Protein 1NU0 (pdb70)

Solvent-accessible surface area: 14185 Å² total

Sequence (244 aa):
SGTLAFDFGTKSIGVAVGQRITGTARPLPAIKAQDGTPDWNIIERLLKEWQPDEIIVGLPLNDGTEQPLTARARKFANRIHGRFGVEVKLHDERLSTVEAGGYRALNKGKVDSASAVIILESYEQGYSGTLAFDFGTKSIGVAVGQRITGTARPLPAIKAQDGTPDWNIIERLLKEWQPDEIIVGLPLNDGTEQPLTARARKFANRIHGRFGVEVKLHDERLSTVEAVDSASAVIILESYEQGY

Foldseek 3Di:
DQKEEWEFDQFWIWDKIDGVVVLAIATDFIFGHHRRHGPVVVVVVVCVVRVHQAYE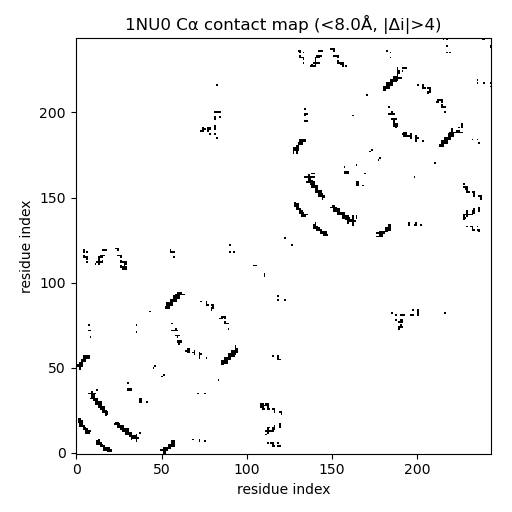YEQEDEVRHHDPCNVSSVVVQVVCCVVPVGHYHYAYDYDDDDDDPVDDDDPPRRVSNVSGRVRVSVCVVVD/DQKEEWEFDQQWIWDWIARNVVLAIGTDFIFGHHGRHGPVVVVVVVCVVPVHPAYEYEAEFAVRAHDPCNVVSVVVQVCCCVPVVDHYHYQYPNHHDPPNRYNVVGRVSSSVVCVVD

Radius of gyration: 20.39 Å; Cα contacts (8 Å, |Δi|>4): 518; chains: 2; bounding box: 53×64×52 Å

InterPro domains:
  IPR005227 Putative pre-16S rRNA nuclease [MF_00651] (3-138)
  IPR005227 Putative pre-16S rRNA nuclease [PF03652] (4-136)
  IPR005227 Putative pre-16S rRNA nuclease [PTHR33317] (3-136)
  IPR005227 Putative pre-16S rRNA nuclease [TIGR00250] (6-135)
  IPR005227 Putative pre-16S rRNA nuclease [cd16964] (5-136)
  IPR006641 YqgF/RNase H-like domain [SM00732] (3-103)
  IPR012337 Ribonuclease H-like superfamily [SSF53098] (3-136)
  IPR037027 YqgF/RNase H-like domain superfamily [G3DSA:3.30.420.140] (1-138)

CATH classification: 3.30.420.140

Nearest PDB structures (foldseek):
  1nu0-assembly1_A  TM=1.008E+00  e=1.385E-26  Escherichia coli
  1nmn-assembly1_A  TM=9.598E-01  e=5.916E-22  Escherichia coli
  1nmn-assembly2_B  TM=9.189E-01  e=2.617E-20  Escherichia coli
  1nu0-assembly2_B  TM=8.901E-01  e=1.898E-20  Escherichia coli
  7w89-assembly1_A  TM=7.936E-01  e=1.373E-07  Deinococcus radiodurans

B-factor: mean 25.9, std 13.16, range [9.19, 92.18]

GO terms:
  GO:0000967 rRNA 5'-end processing (P, IDA)
  GO:0042254 ribosome biogenesis (P, IDA)
  GO:0008296 3'-5'-DNA exonuclease activity (F, IDA)
  GO:0031564 transcription antitermination (P, EXP)
  GO:0006974 DNA damage response (P, EXP)

Structure (mmCIF, N/CA/C/O backbone):
data_1NU0
#
_entry.id   1NU0
#
_cell.length_a   58.5
_cell.length_b   59.0
_cell.length_c   67.8
_cell.angle_alpha   90.00
_cell.angle_beta   90.00
_cell.angle_gamma   90.00
#
_symmetry.space_group_name_H-M   'P 21 21 21'
#
loop_
_entity.id
_entity.type
_entity.pdbx_description
1 polymer 'Hypothetical protein yqgF'
2 non-polymer 'SULFATE ION'
3 water water
#
loop_
_atom_site.group_PDB
_atom_site.id
_atom_site.type_symbol
_atom_site.label_atom_id
_atom_site.label_alt_id
_atom_site.label_comp_id
_atom_site.label_asym_id
_atom_site.label_entity_id
_atom_site.label_seq_id
_atom_site.pdbx_PDB_ins_code
_atom_site.Cartn_x
_atom_site.Cartn_y
_atom_site.Cartn_z
_atom_site.occupancy
_atom_site.B_iso_or_equiv
_atom_site.auth_seq_id
_atom_site.auth_comp_id
_atom_site.auth_asym_id
_atom_site.auth_atom_id
_atom_site.pdbx_PDB_model_num
ATOM 9 N N . SER A 1 2 ? 41.360 20.437 -7.372 1.00 32.80 2 SER A N 1
ATOM 10 C CA . SER A 1 2 ? 40.859 21.793 -7.565 1.00 25.90 2 SER A CA 1
ATOM 11 C C . SER A 1 2 ? 41.983 22.789 -7.763 1.00 22.90 2 SER A C 1
ATOM 12 O O . SER A 1 2 ? 41.749 23.894 -8.265 1.00 23.51 2 SER A O 1
ATOM 15 N N . GLY A 1 3 ? 43.188 22.412 -7.345 1.00 22.06 3 GLY A N 1
ATOM 16 C CA . GLY A 1 3 ? 44.316 23.334 -7.446 1.00 17.75 3 GLY A CA 1
ATOM 17 C C . GLY A 1 3 ? 44.403 24.264 -6.229 1.00 19.04 3 GLY A C 1
ATOM 18 O O . GLY A 1 3 ? 45.334 25.033 -6.140 1.00 17.59 3 GLY A O 1
ATOM 19 N N . THR A 1 4 ? 43.460 24.156 -5.309 1.00 17.96 4 THR A N 1
ATOM 20 C CA . THR A 1 4 ? 43.503 25.017 -4.131 1.00 18.10 4 THR A CA 1
ATOM 21 C C . THR A 1 4 ? 44.558 24.488 -3.156 1.00 17.49 4 THR A C 1
ATOM 22 O O . THR A 1 4 ? 44.619 23.276 -2.894 1.00 16.01 4 THR A O 1
ATOM 26 N N . LEU A 1 5 ? 45.409 25.390 -2.655 1.00 14.70 5 LEU A N 1
ATOM 27 C CA . LEU A 1 5 ? 46.453 25.034 -1.698 1.00 14.35 5 LEU A CA 1
ATOM 28 C C . LEU A 1 5 ? 46.367 25.913 -0.463 1.00 12.82 5 LEU A C 1
ATOM 29 O O . LEU A 1 5 ? 45.884 27.038 -0.539 1.00 12.30 5 LEU A O 1
ATOM 42 N N . ALA A 1 7 ? 48.749 27.076 3.090 1.00 10.72 7 ALA A N 1
ATOM 43 C CA . ALA A 1 7 ? 50.026 26.961 3.804 1.00 10.23 7 ALA A CA 1
ATOM 44 C C . ALA A 1 7 ? 49.919 27.556 5.198 1.00 13.69 7 ALA A C 1
ATOM 45 O O . ALA A 1 7 ? 49.221 28.535 5.451 1.00 13.48 7 ALA A O 1
ATOM 47 N N . PHE A 1 8 ? 50.657 26.961 6.125 1.00 10.65 8 PHE A N 1
ATOM 48 C CA . PHE A 1 8 ? 50.726 27.490 7.498 1.00 10.28 8 PHE A CA 1
ATOM 49 C C . PHE A 1 8 ? 52.154 27.778 7.871 1.00 11.94 8 PHE A C 1
ATOM 50 O O . PHE A 1 8 ? 53.089 27.010 7.538 1.00 14.85 8 PHE A O 1
ATOM 58 N N . ASP A 1 9 ? 52.358 28.891 8.581 1.00 12.53 9 ASP A N 1
ATOM 59 C CA . ASP A 1 9 ? 53.693 29.273 9.052 1.00 14.73 9 ASP A CA 1
ATOM 60 C C . ASP A 1 9 ? 53.625 29.106 10.569 1.00 13.57 9 ASP A C 1
ATOM 61 O O . ASP A 1 9 ? 53.049 29.924 11.286 1.0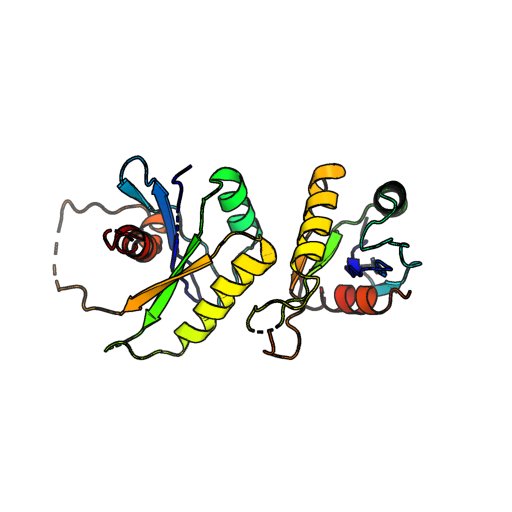0 14.06 9 ASP A O 1
ATOM 66 N N . PHE A 1 10 ? 54.192 28.021 11.080 1.00 12.85 10 PHE A N 1
ATOM 67 C CA . PHE A 1 10 ? 54.099 27.735 12.495 1.00 14.47 10 PHE A CA 1
ATOM 68 C C . PHE A 1 10 ? 54.810 28.669 13.425 1.00 14.49 10 PHE A C 1
ATOM 69 O O . PHE A 1 10 ? 55.945 29.070 13.162 1.00 17.30 10 PHE A O 1
ATOM 77 N N . GLY A 1 11 ? 54.137 29.016 14.522 1.00 13.35 11 GLY A N 1
ATOM 78 C CA . GLY A 1 11 ? 54.786 29.831 15.539 1.00 13.76 11 GLY A CA 1
ATOM 79 C C . GLY A 1 11 ? 54.168 29.446 16.867 1.00 14.86 11 GLY A C 1
ATOM 80 O O . GLY A 1 11 ? 53.075 28.894 16.908 1.00 15.93 11 GLY A O 1
ATOM 81 N N . THR A 1 12 ? 54.846 29.813 17.952 1.00 16.38 12 THR A N 1
ATOM 82 C CA . THR A 1 12 ? 54.321 29.485 19.259 1.00 18.82 12 THR A CA 1
ATOM 83 C C . THR A 1 12 ? 53.185 30.398 19.713 1.00 16.97 12 THR A C 1
ATOM 84 O O . THR A 1 12 ? 52.301 29.912 20.433 1.00 19.44 12 THR A O 1
ATOM 88 N N . LYS A 1 13 ? 53.152 31.657 19.281 1.00 17.43 13 LYS A N 1
ATOM 89 C CA . LYS A 1 13 ? 52.053 32.544 19.660 1.00 15.28 13 LYS A CA 1
ATOM 90 C C . LYS A 1 13 ? 51.080 32.877 18.500 1.00 15.99 13 LYS A C 1
ATOM 91 O O . LYS A 1 13 ? 49.968 33.362 18.701 1.00 15.16 13 LYS A O 1
ATOM 97 N N . SER A 1 14 ? 51.493 32.534 17.269 1.00 16.66 14 SER A N 1
ATOM 98 C CA . SER A 1 14 ? 50.703 32.867 16.103 1.00 15.52 14 SER A CA 1
ATOM 99 C C . SER A 1 14 ? 51.114 31.954 14.968 1.00 11.22 14 SER A C 1
ATOM 100 O O . SER A 1 14 ? 52.321 31.653 14.819 1.00 15.19 14 SER A O 1
ATOM 103 N N . ILE A 1 15 ? 50.137 31.490 14.184 1.00 11.95 15 ILE A N 1
ATOM 104 C CA . ILE A 1 15 ? 50.406 30.597 13.042 1.00 11.61 15 ILE A CA 1
ATOM 105 C C . ILE A 1 15 ? 49.887 31.342 11.816 1.00 13.51 15 ILE A C 1
ATOM 106 O O . ILE A 1 15 ? 48.702 31.640 11.725 1.00 14.26 15 ILE A O 1
ATOM 111 N N . GLY A 1 16 ? 50.788 31.677 10.889 1.00 13.43 16 GLY A N 1
ATOM 112 C CA . GLY A 1 16 ? 50.331 32.391 9.698 1.00 12.18 16 GLY A CA 1
ATOM 113 C C . GLY A 1 16 ? 49.559 31.447 8.761 1.00 10.25 16 GLY A C 1
ATOM 114 O O . GLY A 1 16 ? 49.798 30.213 8.752 1.00 10.96 16 GLY A O 1
ATOM 115 N N . VAL A 1 17 ? 48.672 32.041 7.957 1.00 10.63 17 VAL A N 1
ATOM 116 C CA . VAL A 1 17 ? 47.847 31.258 7.030 1.00 9.81 17 VAL A CA 1
ATOM 117 C C . VAL A 1 17 ? 47.798 31.910 5.686 1.00 10.54 17 VAL A C 1
ATOM 118 O O . VAL A 1 17 ? 47.581 33.106 5.609 1.00 13.37 17 VAL A O 1
ATOM 122 N N . ALA A 1 18 ? 47.975 31.112 4.630 1.00 11.31 18 ALA A N 1
ATOM 123 C CA . ALA A 1 18 ? 47.829 31.668 3.277 1.00 11.25 18 ALA A CA 1
ATOM 124 C C . ALA A 1 18 ? 47.066 30.650 2.450 1.00 12.02 18 ALA A C 1
ATOM 125 O O . ALA A 1 18 ? 47.105 29.445 2.689 1.00 14.42 18 ALA A O 1
ATOM 127 N N . VAL A 1 19 ? 46.376 31.167 1.426 1.00 11.75 19 VAL A N 1
ATOM 128 C CA . VAL A 1 19 ? 45.640 30.299 0.525 1.00 11.11 19 VAL A CA 1
ATOM 129 C C . VAL A 1 19 ? 46.098 30.634 -0.862 1.00 16.78 19 VAL A C 1
ATOM 130 O O . VAL A 1 19 ? 46.362 31.795 -1.147 1.00 15.89 19 VAL A O 1
ATOM 134 N N . GLY A 1 20 ? 46.207 29.590 -1.677 1.00 14.99 20 GLY A N 1
ATOM 135 C CA . GLY A 1 20 ? 46.668 29.753 -3.068 1.00 12.77 20 GLY A CA 1
ATOM 136 C C . GLY A 1 20 ? 45.845 28.977 -4.060 1.00 13.72 20 GLY A C 1
ATOM 137 O O . GLY A 1 20 ? 45.105 28.066 -3.697 1.00 15.79 20 GLY A O 1
ATOM 138 N N . GLN A 1 21 ? 45.967 29.331 -5.351 1.00 17.10 21 GLN A N 1
ATOM 139 C CA . GLN A 1 21 ? 45.211 28.608 -6.381 1.00 11.19 21 GLN A CA 1
ATOM 140 C C . GLN A 1 21 ? 46.161 28.312 -7.519 1.00 18.52 21 GLN A C 1
ATOM 141 O O . GLN A 1 21 ? 46.730 29.203 -8.117 1.00 18.37 21 GLN A O 1
ATOM 147 N N . ARG A 1 22 ? 46.333 27.045 -7.824 1.00 15.26 22 ARG A N 1
ATOM 148 C CA . ARG A 1 22 ? 47.237 26.705 -8.930 1.00 17.33 22 ARG A CA 1
ATOM 149 C C . ARG A 1 22 ? 46.662 27.222 -10.248 1.00 19.54 22 ARG A C 1
ATOM 150 O O . ARG A 1 22 ? 47.407 27.580 -11.161 1.00 18.83 22 ARG A O 1
ATOM 158 N N . ILE A 1 23 ? 45.353 27.276 -10.326 1.00 16.24 23 ILE A N 1
ATOM 159 C CA . ILE A 1 23 ? 44.683 27.687 -11.576 1.00 18.25 23 ILE A CA 1
ATOM 160 C C . ILE A 1 23 ? 45.090 29.068 -12.025 1.00 27.24 23 ILE A C 1
ATOM 161 O O . ILE A 1 23 ? 45.280 29.311 -13.224 1.00 18.72 23 ILE A O 1
ATOM 166 N N . THR A 1 24 ? 45.213 29.975 -11.067 1.00 20.82 24 THR A N 1
ATOM 167 C CA . THR A 1 24 ? 45.619 31.345 -11.368 1.00 22.63 24 THR A CA 1
ATOM 168 C C . THR A 1 24 ? 47.097 31.567 -11.044 1.00 20.60 24 THR A C 1
ATOM 169 O O . THR A 1 24 ? 47.714 32.548 -11.466 1.00 28.55 24 THR A O 1
ATOM 173 N N . GLY A 1 25 ? 47.714 30.651 -10.296 1.00 20.20 25 GLY A N 1
ATOM 174 C CA . GLY A 1 25 ? 49.120 30.800 -9.963 1.00 17.50 25 GLY A CA 1
ATOM 175 C C . GLY A 1 25 ? 49.395 31.815 -8.866 1.00 24.60 25 GLY A C 1
ATOM 176 O O . GLY A 1 25 ? 50.538 32.244 -8.701 1.00 35.27 25 GLY A O 1
ATOM 177 N N . THR A 1 26 ? 48.360 32.143 -8.079 1.00 22.38 26 THR A N 1
ATOM 178 C CA . THR A 1 26 ? 48.533 33.163 -7.056 1.00 20.21 26 THR A CA 1
ATOM 179 C C . THR A 1 26 ? 48.238 32.685 -5.644 1.00 19.89 26 THR A C 1
ATOM 180 O O . THR A 1 26 ? 47.661 31.624 -5.459 1.00 19.50 26 THR A O 1
ATOM 184 N N . ALA A 1 27 ? 48.643 33.505 -4.679 1.00 19.13 27 ALA A N 1
ATOM 185 C CA . ALA A 1 27 ? 48.430 33.245 -3.238 1.00 16.74 27 ALA A CA 1
ATOM 186 C C . ALA A 1 27 ? 48.187 34.547 -2.501 1.00 24.00 27 ALA A C 1
ATOM 187 O O . ALA A 1 27 ? 48.607 35.636 -2.947 1.00 20.47 27 ALA A O 1
ATOM 189 N N . ARG A 1 28 ? 47.499 34.440 -1.368 1.00 16.86 28 ARG A N 1
ATOM 190 C CA . ARG A 1 28 ? 47.188 35.614 -0.557 1.00 13.90 28 ARG A CA 1
ATOM 191 C C . ARG A 1 28 ? 47.078 35.252 0.910 1.00 17.36 28 ARG A C 1
ATOM 192 O O . ARG A 1 28 ? 46.800 34.085 1.271 1.00 13.85 28 ARG A O 1
ATOM 200 N N . PRO A 1 29 ? 47.262 36.245 1.785 1.00 13.00 29 PRO A N 1
ATOM 201 C CA . PRO A 1 29 ? 47.166 35.958 3.219 1.00 13.52 29 PRO A CA 1
ATOM 202 C C . PRO A 1 29 ? 45.723 35.921 3.756 1.00 14.32 29 PRO A C 1
ATOM 203 O O . PRO A 1 29 ? 44.814 36.675 3.331 1.00 19.04 29 PRO A O 1
ATOM 207 N N . LEU A 1 30 ? 45.518 35.014 4.702 1.00 15.47 30 LEU A N 1
ATOM 208 C CA . LEU A 1 30 ? 44.266 35.004 5.453 1.00 17.49 30 LEU A CA 1
ATOM 209 C C . LEU A 1 30 ? 44.717 35.453 6.855 1.00 15.12 30 LEU A C 1
ATOM 210 O O . LEU A 1 30 ? 45.905 35.495 7.138 1.00 15.27 30 LEU A O 1
ATOM 215 N N . PRO A 1 31 ? 43.785 35.784 7.764 1.00 15.44 31 PRO A N 1
ATOM 216 C CA . PRO A 1 31 ? 44.195 36.198 9.106 1.00 12.62 31 PRO A CA 1
ATOM 217 C C . PRO A 1 31 ? 44.973 35.068 9.838 1.00 14.83 31 PRO A C 1
ATOM 218 O O . PRO A 1 31 ? 44.625 33.886 9.731 1.00 16.02 31 PRO A O 1
ATOM 222 N N . ALA A 1 32 ? 46.052 35.432 10.490 1.00 12.39 32 ALA A N 1
ATOM 223 C CA . ALA A 1 32 ? 46.828 34.447 11.254 1.00 12.25 32 ALA A CA 1
ATOM 224 C C . ALA A 1 32 ? 45.962 33.872 12.376 1.00 14.67 32 ALA A C 1
ATOM 225 O O . ALA A 1 32 ? 44.965 34.464 12.778 1.00 18.62 32 ALA A O 1
ATOM 227 N N . ILE A 1 33 ? 46.368 32.706 12.866 1.00 12.58 33 ILE A N 1
ATOM 228 C CA . ILE A 1 33 ? 45.669 32.000 13.953 1.00 12.26 33 ILE A CA 1
ATOM 229 C C . ILE A 1 33 ? 46.484 32.115 15.245 1.00 12.67 33 ILE A C 1
ATOM 230 O O . ILE A 1 33 ? 47.645 31.779 15.329 1.00 15.98 33 ILE A O 1
ATOM 235 N N . LYS A 1 34 ? 45.872 32.619 16.311 1.00 16.34 34 LYS A N 1
ATOM 236 C CA . LYS A 1 34 ? 46.598 32.704 17.550 1.00 12.87 34 LYS A CA 1
ATOM 237 C C . LYS A 1 34 ? 46.861 31.289 18.105 1.00 13.81 34 LYS A C 1
ATOM 238 O O . LYS A 1 34 ? 46.089 30.345 17.866 1.00 17.86 34 LYS A O 1
ATOM 244 N N . ALA A 1 35 ? 47.988 31.158 18.769 1.00 14.33 35 ALA A N 1
ATOM 245 C CA . ALA A 1 35 ? 48.362 29.917 19.364 1.00 15.45 35 ALA A CA 1
ATOM 246 C C . ALA A 1 35 ? 48.774 30.102 20.819 1.00 14.74 35 ALA A C 1
ATOM 247 O O . ALA A 1 35 ? 49.293 31.155 21.246 1.00 19.16 35 ALA A O 1
ATOM 249 N N . GLN A 1 36 ? 48.532 29.043 21.588 1.00 18.05 36 GLN A N 1
ATOM 250 C CA . GLN A 1 36 ? 48.890 29.017 23.026 1.00 17.73 36 GLN A CA 1
ATOM 251 C C . GLN A 1 36 ? 50.024 27.991 23.088 1.00 17.50 36 GLN A C 1
ATOM 252 O O . GLN A 1 36 ? 49.808 26.776 22.972 1.00 21.94 36 GLN A O 1
ATOM 258 N N . ASP A 1 37 ? 51.251 28.495 23.187 1.00 25.08 37 ASP A N 1
ATOM 259 C CA . ASP A 1 37 ? 52.450 27.632 23.187 1.00 29.07 37 ASP A CA 1
ATOM 260 C C . ASP A 1 37 ? 52.382 26.597 22.057 1.00 24.11 37 ASP A C 1
ATOM 261 O O . ASP A 1 37 ? 52.626 25.402 22.248 1.00 26.50 37 ASP A O 1
ATOM 266 N N . GLY A 1 38 ? 52.054 27.101 20.867 1.00 20.65 38 GLY A N 1
ATOM 267 C CA . GLY A 1 38 ? 51.959 26.321 19.645 1.00 21.34 38 GLY A CA 1
ATOM 268 C C . GLY A 1 38 ? 50.636 25.649 19.342 1.00 18.48 38 GLY A C 1
ATOM 269 O O . GLY A 1 38 ? 50.466 25.088 18.259 1.00 19.45 38 GLY A O 1
ATOM 270 N N . THR A 1 39 ? 49.719 25.693 20.307 1.00 17.00 39 THR A N 1
ATOM 271 C CA . THR A 1 39 ? 48.431 25.011 20.141 1.00 14.89 39 THR A CA 1
ATOM 272 C C . THR A 1 39 ? 47.387 26.013 19.670 1.00 14.03 39 THR A C 1
ATOM 273 O O . THR A 1 39 ? 47.134 27.045 20.338 1.00 17.41 39 THR A O 1
ATOM 277 N N . PRO A 1 40 ? 46.773 25.734 18.533 1.00 15.46 40 PRO A N 1
ATOM 278 C CA . PRO A 1 40 ? 45.727 26.621 17.993 1.00 13.22 40 PRO A CA 1
ATOM 279 C C . PRO A 1 40 ? 44.369 26.175 18.466 1.00 16.94 40 PRO A C 1
ATOM 280 O O . PRO A 1 40 ? 44.257 25.133 19.141 1.00 18.97 40 PRO A O 1
ATOM 284 N N . ASP A 1 41 ? 43.339 26.992 18.179 1.00 15.17 41 ASP A N 1
ATOM 285 C CA . ASP A 1 41 ? 41.966 26.567 18.384 1.00 13.35 41 ASP A CA 1
ATOM 286 C C . ASP A 1 41 ? 41.748 25.691 17.123 1.00 14.43 41 ASP A C 1
ATOM 287 O O . ASP A 1 41 ? 41.652 26.189 16.003 1.00 14.39 41 ASP A O 1
ATOM 292 N N . TRP A 1 42 ? 41.748 24.358 17.282 1.00 12.27 42 TRP A N 1
ATOM 293 C CA . TRP A 1 42 ? 41.638 23.488 16.106 1.00 12.86 42 TRP A CA 1
ATOM 294 C C . TRP A 1 42 ? 40.359 23.650 15.298 1.00 14.09 42 TRP A C 1
ATOM 295 O O . TRP A 1 42 ? 40.352 23.371 14.111 1.00 15.75 42 TRP A O 1
ATOM 306 N N . ASN A 1 43 ? 39.306 24.199 15.907 1.00 13.11 43 ASN A N 1
ATOM 307 C CA . ASN A 1 43 ? 38.048 24.389 15.147 1.00 13.79 43 ASN A CA 1
ATOM 308 C C . ASN A 1 43 ? 38.285 25.452 14.018 1.00 13.34 43 ASN A C 1
ATOM 309 O O . ASN A 1 43 ? 37.589 25.431 12.986 1.00 14.08 43 ASN A O 1
ATOM 314 N N . ILE A 1 44 ? 39.263 26.363 14.217 1.00 11.71 44 ILE A N 1
ATOM 315 C CA . ILE A 1 44 ? 39.540 27.329 13.151 1.00 13.32 44 ILE A CA 1
ATOM 316 C C . ILE A 1 44 ? 40.111 26.599 11.947 1.00 11.94 44 ILE A C 1
ATOM 317 O O . ILE A 1 44 ? 39.738 26.859 10.785 1.00 13.26 44 ILE A O 1
ATOM 322 N N . ILE A 1 45 ? 41.067 25.707 12.214 1.00 16.10 45 ILE A N 1
ATOM 323 C CA . ILE A 1 45 ? 41.624 24.956 11.102 1.00 15.62 45 ILE A CA 1
ATOM 324 C C . ILE A 1 45 ? 40.606 24.038 10.437 1.00 16.68 45 ILE A C 1
ATOM 325 O O . ILE A 1 45 ? 40.529 23.939 9.196 1.00 14.41 45 ILE A O 1
ATOM 330 N N . GLU A 1 46 ? 39.783 23.388 11.263 1.00 13.25 46 GLU A N 1
ATOM 331 C CA . GLU A 1 46 ? 38.717 22.548 10.712 1.00 12.72 46 GLU A CA 1
ATOM 332 C C . GLU A 1 46 ? 37.832 23.348 9.757 1.00 11.94 46 GLU A C 1
ATOM 333 O O . GLU A 1 46 ? 37.511 22.901 8.665 1.00 17.24 46 GLU A O 1
ATOM 339 N N . ARG A 1 47 ? 37.443 24.546 10.168 1.00 13.57 47 ARG A N 1
ATOM 340 C CA . ARG A 1 47 ? 36.625 25.394 9.312 1.00 13.64 47 ARG A CA 1
ATOM 341 C C . ARG A 1 47 ? 37.333 25.775 8.009 1.00 12.87 47 ARG A C 1
ATOM 342 O O . ARG A 1 47 ? 36.741 25.702 6.918 1.00 14.94 47 ARG A O 1
ATOM 350 N N . LEU A 1 48 ? 38.577 26.215 8.100 1.00 14.55 48 LEU A N 1
ATOM 351 C CA . LEU A 1 48 ? 39.312 26.587 6.917 1.00 12.80 48 LEU A CA 1
ATOM 352 C C . LEU A 1 48 ? 39.392 25.431 5.944 1.00 14.71 48 LEU A C 1
ATOM 353 O O . LEU A 1 48 ? 39.229 25.617 4.716 1.00 14.36 48 LEU A O 1
ATOM 358 N N . LEU A 1 49 ? 39.652 24.224 6.452 1.00 12.82 49 LEU A N 1
ATOM 359 C CA . LEU A 1 49 ? 39.775 23.090 5.541 1.00 16.04 49 LEU A CA 1
ATOM 360 C C . LEU A 1 49 ? 38.472 22.674 4.901 1.00 20.56 49 LEU A C 1
ATOM 361 O O . LEU A 1 49 ? 38.432 22.278 3.716 1.00 18.97 49 LEU A O 1
ATOM 366 N N . LYS A 1 50 ? 37.398 22.758 5.659 1.00 18.93 50 LYS A N 1
ATOM 367 C CA . LYS A 1 50 ? 36.106 22.375 5.111 1.00 21.49 50 LYS A CA 1
ATOM 368 C C . LYS A 1 50 ? 35.663 23.387 4.053 1.00 19.99 50 LYS A C 1
ATOM 369 O O . LYS A 1 50 ? 35.130 22.990 3.014 1.00 23.90 50 LYS A O 1
ATOM 375 N N . GLU A 1 51 ? 35.940 24.677 4.266 1.00 17.69 51 GLU A N 1
ATOM 376 C CA . GLU A 1 51 ? 35.512 25.668 3.300 1.00 19.42 51 GLU A CA 1
ATOM 377 C C . GLU A 1 51 ? 36.381 25.780 2.073 1.00 22.69 51 GLU A C 1
ATOM 378 O O . GLU A 1 51 ? 35.853 25.875 0.976 1.00 22.00 51 GLU A O 1
ATOM 384 N N . TRP A 1 52 ? 37.705 25.698 2.235 1.00 16.64 52 TRP A N 1
ATOM 385 C CA . TRP A 1 52 ? 38.596 25.806 1.070 1.00 14.51 52 TRP A CA 1
ATOM 386 C C . TRP A 1 52 ? 38.915 24.488 0.372 1.00 17.15 52 TRP A C 1
ATOM 387 O O . TRP A 1 52 ? 39.342 24.502 -0.772 1.00 22.13 52 TRP A O 1
ATOM 398 N N . GLN A 1 53 ? 38.711 23.373 1.061 1.00 18.60 53 GLN A N 1
ATOM 399 C CA . GLN A 1 53 ? 38.993 22.039 0.511 1.00 21.61 53 GLN A CA 1
ATOM 400 C C . GLN A 1 53 ? 40.307 21.975 -0.248 1.00 20.97 53 GLN A C 1
ATOM 401 O O . GLN A 1 53 ? 40.370 21.564 -1.406 1.00 20.28 53 GLN A O 1
ATOM 407 N N . PRO A 1 54 ? 41.401 22.374 0.411 1.00 17.34 54 PRO A N 1
ATOM 408 C CA . PRO A 1 54 ? 42.677 22.319 -0.288 1.00 16.24 54 PRO A CA 1
ATOM 409 C C . PRO A 1 54 ? 43.102 20.922 -0.748 1.00 15.57 54 PRO A C 1
ATOM 410 O O . PRO A 1 54 ? 42.820 19.938 -0.084 1.00 21.34 54 PRO A O 1
ATOM 414 N N . ASP A 1 55 ? 43.855 20.885 -1.852 1.00 14.59 55 ASP A N 1
ATOM 415 C CA . ASP A 1 55 ? 44.318 19.592 -2.357 1.00 18.45 55 ASP A CA 1
ATOM 416 C C . ASP A 1 55 ? 45.369 19.082 -1.370 1.00 19.26 55 ASP A C 1
ATOM 417 O O . ASP A 1 55 ? 45.487 17.871 -1.126 1.00 22.53 55 ASP A O 1
ATOM 422 N N . GLU A 1 56 ? 46.134 20.012 -0.805 1.00 17.10 56 GLU A N 1
ATOM 423 C CA . GLU A 1 56 ? 47.139 19.657 0.199 1.00 17.12 56 GLU A CA 1
ATOM 424 C C . GLU A 1 56 ? 47.484 20.907 0.980 1.00 15.16 56 GLU A C 1
ATOM 425 O O . GLU A 1 56 ? 47.130 22.037 0.595 1.00 15.83 56 GLU A O 1
ATOM 431 N N . ILE A 1 57 ? 48.121 20.658 2.115 1.00 13.61 57 ILE A N 1
ATOM 432 C CA . ILE A 1 57 ? 48.515 21.708 3.042 1.00 13.36 57 ILE A CA 1
ATOM 433 C C . ILE A 1 57 ? 50.026 21.734 3.085 1.00 14.26 57 ILE A C 1
ATOM 434 O O . ILE A 1 57 ? 50.673 20.685 3.127 1.00 14.92 57 ILE A O 1
ATOM 439 N N . ILE A 1 58 ? 50.611 22.919 3.107 1.00 10.22 58 ILE A N 1
ATOM 440 C CA . ILE A 1 58 ? 52.054 23.070 3.180 1.00 12.45 58 ILE A CA 1
ATOM 441 C C . ILE A 1 58 ? 52.380 23.732 4.525 1.00 14.20 58 ILE A C 1
ATOM 442 O O . ILE A 1 58 ? 51.757 24.708 4.893 1.00 14.94 58 ILE A O 1
ATOM 447 N N . VAL A 1 59 ? 53.310 23.147 5.270 1.00 11.80 59 VAL A N 1
AT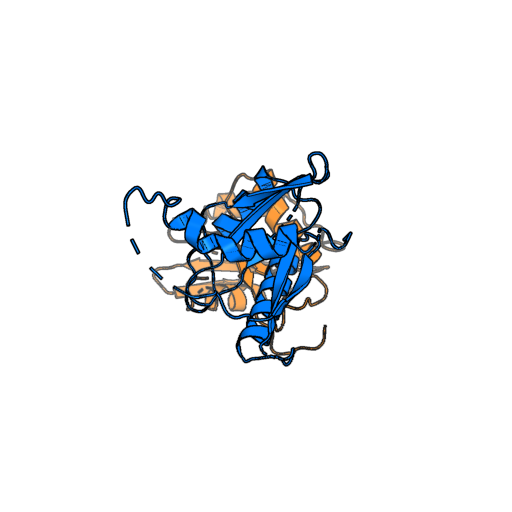OM 448 C CA . VAL A 1 59 ? 53.772 23.750 6.518 1.00 10.64 59 VAL A CA 1
ATOM 449 C C . VAL A 1 59 ? 55.233 24.117 6.384 1.00 12.02 59 VAL A C 1
ATOM 450 O O . VAL A 1 59 ? 56.025 23.293 5.903 1.00 12.29 59 VAL A O 1
ATOM 454 N N . GLY A 1 60 ? 55.620 25.312 6.791 1.00 11.59 60 GLY A N 1
ATOM 455 C CA . GLY A 1 60 ? 57.029 25.641 6.687 1.00 12.10 60 GLY A CA 1
ATOM 456 C C . GLY A 1 60 ? 57.884 24.861 7.656 1.00 12.80 60 GLY A C 1
ATOM 457 O O . GLY A 1 60 ? 57.460 24.625 8.801 1.00 14.72 60 GLY A O 1
ATOM 458 N N . LEU A 1 61 ? 59.090 24.481 7.234 1.00 11.86 61 LEU A N 1
ATOM 459 C CA . LEU A 1 61 ? 60.023 23.786 8.145 1.00 12.45 61 LEU A CA 1
ATOM 460 C C . LEU A 1 61 ? 61.025 24.890 8.473 1.00 13.79 61 LEU A C 1
ATOM 461 O O . LEU A 1 61 ? 61.928 25.195 7.680 1.00 15.16 61 LEU A O 1
ATOM 466 N N . PRO A 1 62 ? 60.945 25.450 9.685 1.00 16.13 62 PRO A N 1
ATOM 467 C CA . PRO A 1 62 ? 61.864 26.549 10.021 1.00 16.81 62 PRO A CA 1
ATOM 468 C C . PRO A 1 62 ? 63.274 26.128 10.207 1.00 15.30 62 PRO A C 1
ATOM 469 O O . PRO A 1 62 ? 63.543 25.120 10.869 1.00 20.48 62 PRO A O 1
ATOM 473 N N . LEU A 1 63 ? 64.160 26.934 9.639 1.00 14.96 63 LEU A N 1
ATOM 474 C CA . LEU A 1 63 ? 65.581 26.640 9.744 1.00 16.23 63 LEU A CA 1
ATOM 475 C C . LEU A 1 63 ? 66.358 27.931 9.916 1.00 18.82 63 LEU A C 1
ATOM 476 O O . LEU A 1 63 ? 65.872 29.020 9.640 1.00 17.54 63 LEU A O 1
ATOM 481 N N . ASN A 1 64 ? 67.573 27.790 10.405 1.00 18.87 64 ASN A N 1
ATOM 482 C CA . ASN A 1 64 ? 68.446 28.935 10.533 1.00 19.75 64 ASN A CA 1
ATOM 483 C C . ASN A 1 64 ? 68.934 29.363 9.157 1.00 19.52 64 ASN A C 1
ATOM 484 O O . ASN A 1 64 ? 68.751 28.678 8.146 1.00 23.66 64 ASN A O 1
ATOM 497 N N . ASP A 1 66 ? 71.751 29.272 7.832 1.00 27.99 66 ASP A N 1
ATOM 498 C CA . ASP A 1 66 ? 72.636 28.295 7.209 1.00 36.34 66 ASP A CA 1
ATOM 499 C C . ASP A 1 66 ? 71.972 26.961 6.919 1.00 37.76 66 ASP A C 1
ATOM 500 O O . ASP A 1 66 ? 72.608 26.024 6.453 1.00 33.76 66 ASP A O 1
ATOM 505 N N . GLY A 1 67 ? 70.680 26.856 7.192 1.00 26.57 67 GLY A N 1
ATOM 506 C CA . GLY A 1 67 ? 70.020 25.598 6.877 1.00 27.33 67 GLY A CA 1
ATOM 507 C C . GLY A 1 67 ? 69.931 24.543 7.952 1.00 28.07 67 GLY A C 1
ATOM 508 O O . GLY A 1 67 ? 69.287 23.523 7.762 1.00 25.78 67 GLY A O 1
ATOM 509 N N . THR A 1 68 ? 70.539 24.790 9.099 1.00 24.13 68 THR A N 1
ATOM 510 C CA . THR A 1 68 ? 70.491 23.851 10.201 1.00 25.71 68 THR A CA 1
ATOM 511 C C . THR A 1 68 ? 69.154 24.016 10.953 1.00 31.72 68 THR A C 1
ATOM 512 O O . THR A 1 68 ? 68.520 25.077 10.913 1.00 24.88 68 THR A O 1
ATOM 516 N N . GLU A 1 69 ? 68.735 22.974 11.656 1.00 24.59 69 GLU A N 1
ATOM 517 C CA . GLU A 1 69 ? 67.480 23.052 12.392 1.00 28.15 69 GLU A CA 1
ATOM 518 C C . GLU A 1 69 ? 67.619 23.879 13.656 1.00 28.05 69 GLU A C 1
ATOM 519 O O . GLU A 1 69 ? 68.716 24.135 14.156 1.00 26.13 69 GLU A O 1
ATOM 525 N N . GLN A 1 70 ? 66.484 24.290 14.178 1.00 23.08 70 GLN A N 1
ATOM 526 C CA . GLN A 1 70 ? 66.451 25.042 15.402 1.00 27.21 70 GLN A CA 1
ATOM 527 C C . GLN A 1 70 ? 65.401 24.397 16.292 1.00 23.65 70 GLN A C 1
ATOM 528 O O . GLN A 1 70 ? 64.743 23.422 15.884 1.00 25.74 70 GLN A O 1
ATOM 534 N N . PRO A 1 71 ? 65.259 24.882 17.530 1.00 31.93 71 PRO A N 1
ATOM 535 C CA . PRO A 1 71 ? 64.279 24.321 18.462 1.00 36.90 71 PRO A CA 1
ATOM 536 C C . PRO A 1 71 ? 62.877 24.259 17.853 1.00 31.94 71 PRO A C 1
ATOM 537 O O . PRO A 1 71 ? 62.159 23.263 17.992 1.00 30.85 71 PRO A O 1
ATOM 541 N N . LEU A 1 72 ? 62.514 25.325 17.155 1.00 29.05 72 LEU A N 1
ATOM 542 C CA . LEU A 1 72 ? 61.186 25.394 16.549 1.00 21.18 72 LEU A CA 1
ATOM 543 C C . LEU A 1 72 ? 60.906 24.359 15.494 1.00 20.68 72 LEU A C 1
ATOM 544 O O . LEU A 1 72 ? 59.727 24.041 15.262 1.00 20.62 72 LEU A O 1
ATOM 549 N N . THR A 1 73 ? 61.955 23.826 14.864 1.00 16.50 73 THR A N 1
ATOM 550 C CA . THR A 1 73 ? 61.776 22.888 13.764 1.00 12.86 73 THR A CA 1
ATOM 551 C C . THR A 1 73 ? 60.976 21.659 14.212 1.00 17.19 73 THR A C 1
ATOM 552 O O . THR A 1 73 ? 60.066 21.241 13.515 1.00 17.08 73 THR A O 1
ATOM 556 N N . ALA A 1 74 ? 61.344 21.095 15.357 1.00 17.59 74 ALA A N 1
ATOM 557 C CA . ALA A 1 74 ? 60.659 19.921 15.866 1.00 19.73 74 ALA A CA 1
ATOM 558 C C . ALA A 1 74 ? 59.219 20.208 16.160 1.00 16.64 74 ALA A C 1
ATOM 559 O O . ALA A 1 74 ? 58.379 19.328 15.920 1.00 19.06 74 ALA A O 1
ATOM 561 N N . ARG A 1 75 ? 58.927 21.387 16.690 1.00 18.69 75 ARG A N 1
ATOM 562 C CA . ARG A 1 75 ? 57.528 21.738 17.014 1.00 19.67 75 ARG A CA 1
ATOM 563 C C . ARG A 1 75 ? 56.702 21.939 15.732 1.00 17.85 75 ARG A C 1
ATOM 564 O O . ARG A 1 75 ? 55.494 21.613 15.692 1.00 16.79 75 ARG A O 1
ATOM 572 N N . ALA A 1 76 ? 57.323 22.489 14.695 1.00 14.04 76 ALA A N 1
ATOM 573 C CA . ALA A 1 76 ? 56.605 22.660 13.425 1.00 13.40 76 ALA A CA 1
ATOM 574 C C . ALA A 1 76 ? 56.274 21.287 12.846 1.00 14.83 76 ALA A C 1
ATOM 575 O O . ALA A 1 76 ? 55.191 21.087 12.297 1.00 14.54 76 ALA A O 1
ATOM 577 N N . ARG A 1 77 ? 57.195 20.337 12.971 1.00 15.00 77 ARG A N 1
ATOM 578 C CA . ARG A 1 77 ? 56.923 18.979 12.487 1.00 14.91 77 ARG A CA 1
ATOM 579 C C . ARG A 1 77 ? 55.758 18.381 13.252 1.00 15.33 77 ARG A C 1
ATOM 580 O O . ARG A 1 77 ? 54.891 17.718 12.646 1.00 15.27 77 ARG A O 1
ATOM 588 N N . LYS A 1 78 ? 55.711 18.566 14.575 1.00 14.08 78 LYS A N 1
ATOM 589 C CA . LYS A 1 78 ? 54.576 18.034 15.349 1.00 16.09 78 LYS A CA 1
ATOM 590 C C . LYS A 1 78 ? 53.258 18.652 14.872 1.00 11.26 78 LYS A C 1
ATOM 591 O O . LYS A 1 78 ? 52.222 17.948 14.770 1.00 12.57 78 LYS A O 1
ATOM 597 N N . PHE A 1 79 ? 53.286 19.965 14.606 1.00 14.09 79 PHE A N 1
ATOM 598 C CA . PHE A 1 79 ? 52.092 20.654 14.142 1.00 12.90 79 PHE A CA 1
ATOM 599 C C . PHE A 1 79 ? 51.608 20.073 12.799 1.00 12.48 79 PHE A C 1
ATOM 600 O O . PHE A 1 79 ? 50.414 19.753 12.650 1.00 12.04 79 PHE A O 1
ATOM 608 N N . ALA A 1 80 ? 52.545 19.907 11.860 1.00 13.10 80 ALA A N 1
ATOM 609 C CA . ALA A 1 80 ? 52.214 19.344 10.533 1.00 16.42 80 ALA A CA 1
ATOM 610 C C . ALA A 1 80 ? 51.601 17.955 10.688 1.00 13.93 80 ALA A C 1
ATOM 611 O O . ALA A 1 80 ? 50.556 17.617 10.089 1.00 13.58 80 ALA A O 1
ATOM 613 N N . ASN A 1 81 ? 52.226 17.161 11.574 1.00 14.38 81 ASN A N 1
ATOM 614 C CA . ASN A 1 81 ? 51.706 15.813 11.837 1.00 14.44 81 ASN A CA 1
ATOM 615 C C . ASN A 1 81 ? 50.317 15.818 12.423 1.00 13.53 81 ASN A C 1
ATOM 616 O O . ASN A 1 81 ? 49.481 15.016 12.033 1.00 12.57 81 ASN A O 1
ATOM 621 N N . ARG A 1 82 ? 50.083 16.707 13.397 1.00 11.34 82 ARG A N 1
ATOM 622 C CA . ARG A 1 82 ? 48.765 16.821 14.026 1.00 9.79 82 ARG A CA 1
ATOM 623 C C . ARG A 1 82 ? 47.661 17.269 13.024 1.00 12.28 82 ARG A C 1
ATOM 624 O O . ARG A 1 82 ? 46.503 16.844 13.131 1.00 12.62 82 ARG A O 1
ATOM 632 N N . ILE A 1 83 ? 47.991 18.145 12.058 1.00 13.85 83 ILE A N 1
ATOM 633 C CA . ILE A 1 83 ? 46.976 18.535 11.038 1.00 12.02 83 ILE A CA 1
ATOM 634 C C . ILE A 1 83 ? 46.643 17.307 10.214 1.00 13.10 83 ILE A C 1
ATOM 635 O O . ILE A 1 83 ? 45.463 17.030 9.941 1.00 13.50 83 ILE A O 1
ATOM 640 N N . HIS A 1 84 ? 47.643 16.508 9.884 1.00 12.67 84 HIS A N 1
ATOM 641 C CA . HIS A 1 84 ? 47.366 15.331 9.073 1.00 12.79 84 HIS A CA 1
ATOM 642 C C . HIS A 1 84 ? 46.548 14.334 9.892 1.00 15.43 84 HIS A C 1
ATOM 643 O O . HIS A 1 84 ? 45.574 13.740 9.396 1.00 16.52 84 HIS A O 1
ATOM 650 N N . GLY A 1 85 ? 46.894 14.172 11.163 1.00 12.36 85 GLY A N 1
ATOM 651 C CA . GLY A 1 85 ? 46.181 13.186 11.967 1.00 14.36 85 GLY A CA 1
ATOM 652 C C . GLY A 1 85 ? 44.739 13.553 12.259 1.00 16.24 85 GLY A C 1
ATOM 653 O O . GLY A 1 85 ? 43.823 12.710 12.269 1.00 14.89 85 GLY A O 1
ATOM 654 N N . ARG A 1 86 ? 44.516 14.824 12.534 1.00 11.86 86 ARG A N 1
ATOM 655 C CA . ARG A 1 86 ? 43.163 15.307 12.836 1.00 15.05 86 ARG A CA 1
ATOM 656 C C . ARG A 1 86 ? 42.237 15.435 11.640 1.00 12.76 86 ARG A C 1
ATOM 657 O O . ARG A 1 86 ? 41.050 15.232 11.760 1.00 14.62 86 ARG A O 1
ATOM 665 N N . PHE A 1 87 ? 42.788 15.744 10.470 1.00 12.33 87 PHE A N 1
ATOM 666 C CA . PHE A 1 87 ? 41.937 16.016 9.319 1.00 15.10 87 PHE A CA 1
ATOM 667 C C . PHE A 1 87 ? 42.114 15.115 8.127 1.00 17.11 87 PHE A C 1
ATOM 668 O O . PHE A 1 87 ? 41.252 15.113 7.238 1.00 18.08 87 PHE A O 1
ATOM 676 N N . GLY A 1 88 ? 43.218 14.377 8.070 1.00 15.57 88 GLY A N 1
ATOM 677 C CA . GLY A 1 88 ? 43.419 13.419 6.974 1.00 15.28 88 GLY A CA 1
ATOM 678 C C . GLY A 1 88 ? 43.968 13.961 5.682 1.00 21.36 88 GLY A C 1
ATOM 679 O O . GLY A 1 88 ? 44.308 13.215 4.744 1.00 28.54 88 GLY A O 1
ATOM 680 N N . VAL A 1 89 ? 44.082 15.267 5.629 1.00 19.34 89 VAL A N 1
ATOM 681 C CA . VAL A 1 89 ? 44.581 15.948 4.441 1.00 16.21 89 VAL A CA 1
ATOM 682 C C . VAL A 1 89 ? 46.078 15.719 4.265 1.00 17.73 89 VAL A C 1
ATOM 683 O O . VAL A 1 89 ? 46.826 15.531 5.227 1.00 19.33 89 VAL A O 1
ATOM 687 N N . GLU A 1 90 ? 46.538 15.730 3.011 1.00 15.86 90 GLU A N 1
ATOM 688 C CA . GLU A 1 90 ? 47.945 15.539 2.768 1.00 17.79 90 GLU A CA 1
ATOM 689 C C . GLU A 1 90 ? 48.708 16.789 3.233 1.00 15.27 90 GLU A C 1
ATOM 690 O O . GLU A 1 90 ? 48.314 17.876 2.883 1.00 14.37 90 GLU A O 1
ATOM 696 N N . VAL A 1 91 ? 49.786 16.600 3.986 1.00 15.41 91 VAL A N 1
ATOM 697 C CA . VAL A 1 91 ? 50.596 17.726 4.511 1.00 13.56 91 VAL A CA 1
ATOM 698 C C . VAL A 1 91 ? 52.011 17.562 4.030 1.00 16.50 91 VAL A C 1
ATOM 699 O O . VAL A 1 91 ? 52.604 16.481 4.158 1.00 20.46 91 VAL A O 1
ATOM 703 N N . LYS A 1 92 ? 52.549 18.617 3.427 1.00 13.52 92 LYS A N 1
ATOM 704 C CA . LYS A 1 92 ? 53.905 18.601 2.941 1.00 16.03 92 LYS A CA 1
ATOM 705 C C . LYS A 1 92 ? 5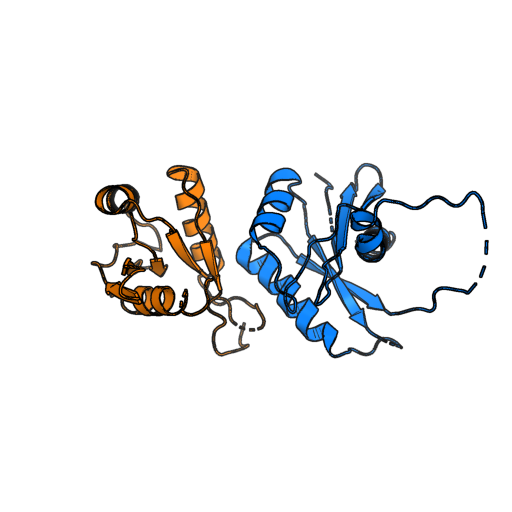4.691 19.641 3.699 1.00 17.75 92 LYS A C 1
ATOM 706 O O . LYS A 1 92 ? 54.164 20.671 4.060 1.00 17.51 92 LYS A O 1
ATOM 712 N N . LEU A 1 93 ? 55.956 19.363 3.974 1.00 16.76 93 LEU A N 1
ATOM 713 C CA . LEU A 1 93 ? 56.824 20.378 4.635 1.00 18.13 93 LEU A CA 1
ATOM 714 C C . LEU A 1 93 ? 57.641 21.101 3.553 1.00 17.04 93 LEU A C 1
ATOM 715 O O . LEU A 1 93 ? 57.998 20.518 2.524 1.00 21.81 93 LEU A O 1
ATOM 720 N N . HIS A 1 94 ? 57.961 22.362 3.762 1.00 13.58 94 HIS A N 1
ATOM 721 C CA . HIS A 1 94 ? 58.771 23.062 2.762 1.00 15.02 94 HIS A CA 1
ATOM 722 C C . HIS A 1 94 ? 59.769 23.895 3.554 1.00 18.50 94 HIS A C 1
ATOM 723 O O . HIS A 1 94 ? 59.352 24.641 4.466 1.00 15.92 94 HIS A O 1
ATOM 730 N N . ASP A 1 95 ? 61.078 23.793 3.235 1.00 14.90 95 ASP A N 1
ATOM 731 C CA . ASP A 1 95 ? 62.087 24.540 3.997 1.00 17.16 95 ASP A CA 1
ATOM 732 C C . ASP A 1 95 ? 61.813 26.037 4.043 1.00 16.69 95 ASP A C 1
ATOM 733 O O . ASP A 1 95 ? 61.470 26.684 3.029 1.00 19.52 95 ASP A O 1
ATOM 738 N N . GLU A 1 96 ? 62.022 26.587 5.231 1.00 15.92 96 GLU A N 1
ATOM 739 C CA . GLU A 1 96 ? 61.778 28.021 5.484 1.00 19.03 96 GLU A CA 1
ATOM 740 C C . GLU A 1 96 ? 63.005 28.531 6.261 1.00 16.42 96 GLU A C 1
ATOM 741 O O . GLU A 1 96 ? 62.999 28.596 7.501 1.00 19.16 96 GLU A O 1
ATOM 747 N N . ARG A 1 97 ? 64.043 28.932 5.519 1.00 19.42 97 ARG A N 1
ATOM 748 C CA . ARG A 1 97 ? 65.253 29.445 6.187 1.00 19.13 97 ARG A CA 1
ATOM 749 C C . ARG A 1 97 ? 65.086 30.921 6.516 1.00 18.82 97 ARG A C 1
ATOM 750 O O . ARG A 1 97 ? 64.537 31.684 5.717 1.00 22.33 97 ARG A O 1
ATOM 758 N N . LEU A 1 98 ? 65.583 31.294 7.678 1.00 18.32 98 LEU A N 1
ATOM 759 C CA . LEU A 1 98 ? 65.610 32.721 8.073 1.00 19.63 98 LEU A CA 1
ATOM 760 C C . LEU A 1 98 ? 66.522 33.489 7.102 1.00 18.14 98 LEU A C 1
ATOM 761 O O . LEU A 1 98 ? 67.566 32.970 6.642 1.00 20.77 98 LEU A O 1
ATOM 766 N N . SER A 1 99 ? 66.170 34.739 6.822 1.00 20.84 99 SER A N 1
ATOM 767 C CA . SER A 1 99 ? 67.002 35.571 5.970 1.00 17.01 99 SER A CA 1
ATOM 768 C C . SER A 1 99 ? 66.913 36.986 6.536 1.00 13.62 99 SER A C 1
ATOM 769 O O . SER A 1 99 ? 66.004 37.305 7.306 1.00 18.46 99 SER A O 1
ATOM 772 N N . THR A 1 100 ? 67.867 37.838 6.119 1.00 18.76 100 THR A N 1
ATOM 773 C CA . THR A 1 100 ? 67.848 39.245 6.547 1.00 20.19 100 THR A CA 1
ATOM 774 C C . THR A 1 100 ? 66.853 40.087 5.772 1.00 20.60 100 THR A C 1
ATOM 775 O O . THR A 1 100 ? 66.887 40.115 4.531 1.00 25.43 100 THR A O 1
ATOM 779 N N . VAL A 1 101 ? 65.981 40.772 6.487 1.00 19.23 101 VAL A N 1
ATOM 780 C CA . VAL A 1 101 ? 64.993 41.686 5.871 1.00 25.14 101 VAL A CA 1
ATOM 781 C C . VAL A 1 101 ? 65.827 42.966 5.680 1.00 30.60 101 VAL A C 1
ATOM 782 O O . VAL A 1 101 ? 66.341 43.501 6.646 1.00 26.60 101 VAL A O 1
ATOM 786 N N . GLU A 1 102 ? 65.998 43.496 4.478 1.00 35.24 102 GLU A N 1
ATOM 787 C CA . GLU A 1 102 ? 66.890 44.651 4.497 1.00 52.37 102 GLU A CA 1
ATOM 788 C C . GLU A 1 102 ? 66.333 45.918 5.106 1.00 49.09 102 GLU A C 1
ATOM 789 O O . GLU A 1 102 ? 65.121 46.112 5.211 1.00 39.53 102 GLU A O 1
ATOM 795 N N . ALA A 1 103 ? 67.260 46.746 5.577 1.00 59.43 103 ALA A N 1
ATOM 796 C CA . ALA A 1 103 ? 66.941 48.009 6.224 1.00 46.24 103 ALA A CA 1
ATOM 797 C C . ALA A 1 103 ? 66.204 48.937 5.264 1.00 41.83 103 ALA A C 1
ATOM 798 O O . ALA A 1 103 ? 66.411 48.868 4.044 1.00 52.63 103 ALA A O 1
ATOM 800 N N . GLY A 1 111 ? 55.725 57.388 5.377 1.00 67.75 110 GLY A N 1
ATOM 801 C CA . GLY A 1 111 ? 55.174 58.688 5.025 1.00 65.21 110 GLY A CA 1
ATOM 802 C C . GLY A 1 111 ? 54.335 58.599 3.764 1.00 61.30 110 GLY A C 1
ATOM 803 O O . GLY A 1 111 ? 54.781 58.971 2.681 1.00 65.29 110 GLY A O 1
ATOM 804 N N . GLY A 1 112 ? 53.102 58.126 3.921 1.00 64.64 111 GLY A N 1
ATOM 805 C CA . GLY A 1 112 ? 52.205 57.939 2.796 1.00 51.18 111 GLY A CA 1
ATOM 806 C C . GLY A 1 112 ? 52.012 56.436 2.780 1.00 50.21 111 GLY A C 1
ATOM 807 O O . GLY A 1 112 ? 51.344 55.855 1.924 1.00 59.26 111 GLY A O 1
ATOM 808 N N . TYR A 1 113 ? 52.646 55.836 3.782 1.00 51.27 112 TYR A N 1
ATOM 809 C CA . TYR A 1 113 ? 52.677 54.406 4.085 1.00 59.06 112 TYR A CA 1
ATOM 810 C C . TYR A 1 113 ? 51.297 53.734 4.195 1.00 55.22 112 TYR A C 1
ATOM 811 O O . TYR A 1 113 ? 50.330 54.316 4.705 1.00 41.52 112 TYR A O 1
ATOM 820 N N . ARG A 1 114 ? 51.217 52.489 3.743 1.00 45.64 114 ARG A N 1
ATOM 821 C CA . ARG A 1 114 ? 49.988 51.727 3.878 1.00 43.54 114 ARG A CA 1
ATOM 822 C C . ARG A 1 114 ? 50.342 50.263 4.136 1.00 45.85 114 ARG A C 1
ATOM 823 O O . ARG A 1 114 ? 51.208 49.678 3.471 1.00 36.85 114 ARG A O 1
ATOM 831 N N . ALA A 1 115 ? 49.676 49.676 5.122 1.00 42.57 115 ALA A N 1
ATOM 832 C CA . ALA A 1 115 ? 49.928 48.283 5.472 1.00 33.06 115 ALA A CA 1
ATOM 833 C C . ALA A 1 115 ? 48.634 47.472 5.644 1.00 37.80 115 ALA A C 1
ATOM 834 O O . ALA A 1 115 ? 47.602 48.011 6.034 1.00 40.10 115 ALA A O 1
ATOM 836 N N . LEU A 1 116 ? 48.692 46.179 5.343 1.00 34.95 116 LEU A N 1
ATOM 837 C CA . LEU A 1 116 ? 47.524 45.309 5.509 1.00 27.87 116 LEU A CA 1
ATOM 838 C C . LEU A 1 116 ? 47.137 45.312 6.993 1.00 30.92 116 LEU A C 1
ATOM 839 O O . LEU A 1 116 ? 47.919 45.766 7.841 1.00 40.85 116 LEU A O 1
ATOM 844 N N . ASN A 1 117 ? 45.932 44.837 7.303 1.00 38.78 117 ASN A N 1
ATOM 845 C CA . ASN A 1 117 ? 45.538 44.760 8.696 1.00 37.59 117 ASN A CA 1
ATOM 846 C C . ASN A 1 117 ? 46.466 43.725 9.318 1.00 45.23 117 ASN A C 1
ATOM 847 O O . ASN A 1 117 ? 46.970 42.802 8.625 1.00 33.04 117 ASN A O 1
ATOM 852 N N . LYS A 1 118 ? 46.696 43.905 10.618 1.00 31.33 118 LYS A N 1
ATOM 853 C CA . LYS A 1 118 ? 47.609 43.105 11.392 1.00 33.49 118 LYS A CA 1
ATOM 854 C C . LYS A 1 118 ? 47.500 41.595 11.229 1.00 29.09 118 LYS A C 1
ATOM 855 O O . LYS A 1 118 ? 48.542 40.918 11.146 1.00 28.75 118 LYS A O 1
ATOM 861 N N . GLY A 1 119 ? 46.268 41.083 11.197 1.00 31.00 119 GLY A N 1
ATOM 862 C CA . GLY A 1 119 ? 46.036 39.637 11.069 1.00 23.93 119 GLY A CA 1
ATOM 863 C C . GLY A 1 119 ? 46.628 39.090 9.783 1.00 25.03 119 GLY A C 1
ATOM 864 O O . GLY A 1 119 ? 47.209 38.000 9.765 1.00 18.31 119 GLY A O 1
ATOM 865 N N . LYS A 1 120 ? 46.494 39.831 8.687 1.00 22.28 120 LYS A N 1
ATOM 866 C CA . LYS A 1 120 ? 47.075 39.347 7.450 1.00 20.30 120 LYS A CA 1
ATOM 867 C C . LYS A 1 120 ? 48.587 39.610 7.388 1.00 18.16 120 LYS A C 1
ATOM 868 O O . LYS A 1 120 ? 49.332 38.820 6.792 1.00 17.78 120 LYS A O 1
ATOM 874 N N . VAL A 1 121 ? 49.051 40.703 7.996 1.00 21.31 121 VAL A N 1
ATOM 875 C CA . VAL A 1 121 ? 50.481 41.005 8.024 1.00 22.87 121 VAL A CA 1
ATOM 876 C C . VAL A 1 121 ? 51.174 39.852 8.760 1.00 15.63 121 VAL A C 1
ATOM 877 O O . VAL A 1 121 ? 52.253 39.375 8.360 1.00 18.83 121 VAL A O 1
ATOM 881 N N . ASP A 1 122 ? 50.528 39.349 9.825 1.00 18.60 122 ASP A N 1
ATOM 882 C CA . ASP A 1 122 ? 51.114 38.220 10.600 1.00 17.41 122 ASP A CA 1
ATOM 883 C C . ASP A 1 122 ? 51.196 36.897 9.818 1.00 18.47 122 ASP A C 1
ATOM 884 O O . ASP A 1 122 ? 51.847 35.929 10.272 1.00 20.07 122 ASP A O 1
ATOM 889 N N . SER A 1 123 ? 50.536 36.870 8.659 1.00 13.38 123 SER A N 1
ATOM 890 C CA . SER A 1 123 ? 50.560 35.703 7.759 1.00 10.58 123 SER A CA 1
ATOM 891 C C . SER A 1 123 ? 51.469 35.899 6.570 1.00 14.04 123 SER A C 1
ATOM 892 O O . SER A 1 123 ? 51.494 35.072 5.703 1.00 15.37 123 SER A O 1
ATOM 895 N N . ALA A 1 124 ? 52.249 36.968 6.561 1.00 16.94 124 ALA A N 1
ATOM 896 C CA . ALA A 1 124 ? 53.159 37.153 5.419 1.00 15.43 124 ALA A CA 1
ATOM 897 C C . ALA A 1 124 ? 54.128 36.051 5.153 1.00 12.55 124 ALA A C 1
ATOM 898 O O . ALA A 1 124 ? 54.347 35.762 3.954 1.00 14.90 124 ALA A O 1
ATOM 900 N N . SER A 1 125 ? 54.696 35.426 6.199 1.00 15.59 125 SER A N 1
ATOM 901 C CA . SER A 1 125 ? 55.633 34.342 5.960 1.00 15.95 125 SER A CA 1
ATOM 902 C C . SER A 1 125 ? 54.877 33.147 5.375 1.00 16.95 125 SER A C 1
ATOM 903 O O . SER A 1 125 ? 55.409 32.422 4.534 1.00 17.43 125 SER A O 1
ATOM 906 N N . ALA A 1 126 ? 53.604 32.965 5.733 1.00 13.17 126 ALA A N 1
ATOM 907 C CA . ALA A 1 126 ? 52.892 31.827 5.156 1.00 14.24 126 ALA A CA 1
ATOM 908 C C . ALA A 1 126 ? 52.705 32.080 3.624 1.00 14.42 126 ALA A C 1
ATOM 909 O O . ALA A 1 126 ? 52.765 31.163 2.825 1.00 14.03 126 ALA A O 1
ATOM 911 N N . VAL A 1 127 ? 52.423 33.317 3.211 1.00 11.86 127 VAL A N 1
ATOM 912 C CA . VAL A 1 127 ? 52.283 33.609 1.787 1.00 11.08 127 VAL A CA 1
ATOM 913 C C . VAL A 1 127 ? 53.630 33.321 1.089 1.00 14.27 127 VAL A C 1
ATOM 914 O O . VAL A 1 127 ? 53.659 32.745 0.027 1.00 15.52 127 VAL A O 1
ATOM 918 N N . ILE A 1 128 ? 54.737 33.728 1.704 1.00 15.38 128 ILE A N 1
ATOM 919 C CA . ILE A 1 128 ? 56.056 33.467 1.089 1.00 16.09 128 ILE A CA 1
ATOM 920 C C . ILE A 1 128 ? 56.318 31.979 0.950 1.00 18.15 128 ILE A C 1
ATOM 921 O O . ILE A 1 128 ? 56.861 31.544 -0.077 1.00 20.86 128 ILE A O 1
ATOM 926 N N . ILE A 1 129 ? 55.974 31.201 1.983 1.00 16.00 129 ILE A N 1
ATOM 927 C CA . ILE A 1 129 ? 56.137 29.772 1.918 1.00 12.83 129 ILE A CA 1
ATOM 928 C C . ILE A 1 129 ? 55.359 29.218 0.732 1.00 16.73 129 ILE A C 1
ATOM 929 O O . ILE A 1 129 ? 55.855 28.406 -0.040 1.00 15.87 129 ILE A O 1
ATOM 934 N N . LEU A 1 130 ? 54.111 29.646 0.585 1.00 13.82 130 LEU A N 1
ATOM 935 C CA . LEU A 1 130 ? 53.267 29.078 -0.445 1.00 12.25 130 LEU A CA 1
ATOM 936 C C . LEU A 1 130 ? 53.713 29.535 -1.834 1.00 15.78 130 LEU A C 1
ATOM 937 O O . LEU A 1 130 ? 53.710 28.727 -2.733 1.00 17.60 130 LEU A O 1
ATOM 942 N N . GLU A 1 131 ? 54.088 30.807 -2.012 1.00 16.46 131 GLU A N 1
ATOM 943 C CA . GLU A 1 131 ? 54.569 31.263 -3.311 1.00 19.34 131 GLU A CA 1
ATOM 944 C C . GLU A 1 131 ? 55.866 30.482 -3.650 1.00 17.75 131 GLU A C 1
ATOM 945 O O . GLU A 1 131 ? 56.040 30.041 -4.820 1.00 18.64 131 GLU A O 1
ATOM 951 N N . SER A 1 132 ? 56.732 30.275 -2.668 1.00 18.39 132 SER A N 1
ATOM 952 C CA . SER A 1 132 ? 57.982 29.531 -2.894 1.00 19.24 132 SER A CA 1
ATOM 953 C C . SER A 1 132 ? 57.658 28.107 -3.353 1.00 25.55 132 SER A C 1
ATOM 954 O O . SER A 1 132 ? 58.220 27.588 -4.330 1.00 19.23 132 SER A O 1
ATOM 957 N N . TYR A 1 133 ? 56.744 27.464 -2.631 1.00 16.51 133 TYR A N 1
ATOM 958 C CA . TYR A 1 133 ? 56.370 26.103 -2.936 1.00 13.94 133 TYR A CA 1
ATOM 959 C C . TYR A 1 133 ? 55.835 26.037 -4.386 1.00 21.55 133 TYR A C 1
ATOM 960 O O . TYR A 1 133 ? 56.206 25.148 -5.164 1.00 16.67 133 TYR A O 1
ATOM 977 N N . GLU A 1 135 ? 56.277 28.270 -6.906 1.00 15.79 135 GLU A N 1
ATOM 978 C CA . GLU A 1 135 ? 57.295 28.695 -7.880 1.00 18.22 135 GLU A CA 1
ATOM 979 C C . GLU A 1 135 ? 58.306 27.618 -8.159 1.00 25.76 135 GLU A C 1
ATOM 980 O O . GLU A 1 135 ? 58.773 27.502 -9.291 1.00 21.14 135 GLU A O 1
ATOM 986 N N . GLN A 1 136 ? 58.663 26.864 -7.123 1.00 19.97 136 GLN A N 1
ATOM 987 C CA . GLN A 1 136 ? 59.646 25.802 -7.262 1.00 23.10 136 GLN A CA 1
ATOM 988 C C . GLN A 1 136 ? 59.045 24.606 -7.957 1.00 23.99 136 GLN A C 1
ATOM 989 O O . GLN A 1 136 ? 59.738 23.597 -8.179 1.00 26.78 136 GLN A O 1
ATOM 995 N N . GLY A 1 137 ? 57.761 24.695 -8.298 1.00 20.52 137 GLY A N 1
ATOM 996 C CA . GLY A 1 137 ? 57.127 23.620 -9.010 1.00 20.31 137 GLY A CA 1
ATOM 997 C C . GLY A 1 137 ? 56.603 22.437 -8.251 1.00 27.29 137 GLY A C 1
ATOM 998 O O . GLY A 1 137 ? 56.553 21.330 -8.770 1.00 31.42 137 GLY A O 1
ATOM 999 N N . TYR A 1 138 ? 56.243 22.663 -7.004 1.00 21.99 138 TYR A N 1
ATOM 1000 C CA . TYR A 1 138 ? 55.629 21.601 -6.223 1.00 23.97 138 TYR A CA 1
ATOM 1001 C C . TYR A 1 138 ? 54.121 21.856 -6.268 1.00 27.56 138 TYR A C 1
ATOM 1002 O O . TYR A 1 138 ? 53.382 20.937 -5.853 1.00 26.89 138 TYR A O 1
ATOM 1012 N N . SER B 1 2 ? 23.050 19.881 30.268 1.00 38.45 2 SER B N 1
ATOM 1013 C CA . SER B 1 2 ? 22.950 18.503 30.825 1.00 36.14 2 SER B CA 1
ATOM 1014 C C . SER B 1 2 ? 23.956 18.277 31.955 1.00 47.88 2 SER B C 1
ATOM 1015 O O . SER B 1 2 ? 23.638 17.668 32.978 1.00 51.89 2 SER B O 1
ATOM 1018 N N . GLY B 1 3 ? 25.175 18.774 31.765 1.00 52.06 3 GLY B N 1
ATOM 1019 C CA . GLY B 1 3 ? 26.202 18.591 32.767 1.00 42.66 3 GLY B CA 1
ATOM 1020 C C . GLY B 1 3 ? 26.960 17.284 32.552 1.00 32.44 3 GLY B C 1
ATOM 1021 O O . GLY B 1 3 ? 27.736 16.866 33.411 1.00 31.77 3 GLY B O 1
ATOM 1022 N N . THR B 1 4 ? 26.758 16.644 31.397 1.00 24.51 4 THR B N 1
ATOM 1023 C CA . THR B 1 4 ? 27.407 15.371 31.134 1.00 24.18 4 THR B CA 1
ATOM 1024 C C . THR B 1 4 ? 28.351 15.452 29.923 1.00 20.66 4 THR B C 1
ATOM 1025 O O . THR B 1 4 ? 28.085 16.163 28.956 1.00 23.62 4 THR B O 1
ATOM 1029 N N . LEU B 1 5 ? 29.456 14.737 30.014 1.00 19.40 5 LEU B N 1
ATOM 1030 C CA . LEU B 1 5 ? 30.370 14.645 28.871 1.00 16.55 5 LEU B CA 1
ATOM 1031 C C . LEU B 1 5 ? 30.319 13.169 28.463 1.00 16.88 5 LEU B C 1
ATOM 1032 O O . LEU B 1 5 ? 29.987 12.307 29.265 1.00 16.14 5 LEU B O 1
ATOM 1045 N N . ALA B 1 7 ? 32.613 10.200 26.135 1.00 13.63 7 ALA B N 1
ATOM 1046 C CA . ALA B 1 7 ? 33.819 9.926 25.345 1.00 15.01 7 ALA B CA 1
ATOM 1047 C C . ALA B 1 7 ? 33.731 8.555 24.716 1.00 14.77 7 ALA B C 1
ATOM 1048 O O . ALA B 1 7 ? 33.216 7.637 25.319 1.00 14.76 7 ALA B O 1
ATOM 1050 N N . PHE B 1 8 ? 34.334 8.408 23.538 1.00 12.91 8 PHE B N 1
ATOM 1051 C CA . PHE B 1 8 ?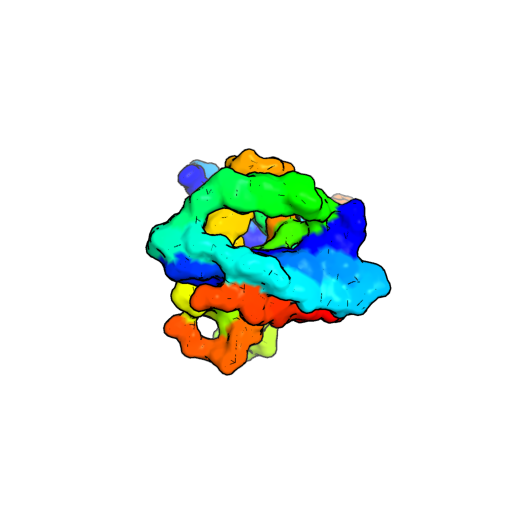 34.372 7.141 22.813 1.00 14.69 8 PHE B CA 1
ATOM 1052 C C . PHE B 1 8 ? 35.829 6.795 22.571 1.00 15.12 8 PHE B C 1
ATOM 1053 O O . PHE B 1 8 ? 36.668 7.684 22.280 1.00 14.59 8 PHE B O 1
ATOM 1061 N N . ASP B 1 9 ? 36.141 5.505 22.723 1.00 12.82 9 ASP B N 1
ATOM 1062 C CA . ASP B 1 9 ? 37.488 4.952 22.480 1.00 17.65 9 ASP B CA 1
ATOM 1063 C C . ASP B 1 9 ? 37.308 3.981 21.313 1.00 15.63 9 ASP B C 1
ATOM 1064 O O . ASP B 1 9 ? 36.853 2.828 21.493 1.00 16.78 9 ASP B O 1
ATOM 1069 N N . PHE B 1 10 ? 37.668 4.432 20.109 1.00 17.34 10 PHE B N 1
ATOM 1070 C CA . PHE B 1 10 ? 37.437 3.609 18.892 1.00 14.97 10 PHE B CA 1
ATOM 1071 C C . PHE B 1 10 ? 38.345 2.382 18.869 1.00 17.23 10 PHE B C 1
ATOM 1072 O O . PHE B 1 10 ? 39.527 2.451 19.173 1.00 19.51 10 PHE B O 1
ATOM 1080 N N . GLY B 1 11 ? 37.770 1.244 18.452 1.00 16.91 11 GLY B N 1
ATOM 1081 C CA . GLY B 1 11 ? 38.502 -0.009 18.330 1.00 22.95 11 GLY B CA 1
ATOM 1082 C C . GLY B 1 11 ? 37.876 -0.809 17.189 1.00 22.14 11 GLY B C 1
ATOM 1083 O O . GLY B 1 11 ? 36.768 -0.464 16.742 1.00 21.35 11 GLY B O 1
ATOM 1084 N N . THR B 1 12 ? 38.528 -1.885 16.738 1.00 23.84 12 THR B N 1
ATOM 1085 C CA . THR B 1 12 ? 38.023 -2.680 15.617 1.00 23.97 12 THR B CA 1
ATOM 1086 C C . THR B 1 12 ? 36.916 -3.632 15.992 1.00 26.68 12 THR B C 1
ATOM 1087 O O . THR B 1 12 ? 35.994 -3.857 15.207 1.00 31.09 12 THR B O 1
ATOM 1091 N N . LYS B 1 13 ? 36.983 -4.188 17.190 1.00 23.64 13 LYS B N 1
ATOM 1092 C CA . LYS B 1 13 ? 35.896 -5.084 17.560 1.00 31.82 13 LYS B CA 1
ATOM 1093 C C . LYS B 1 13 ? 34.956 -4.489 18.586 1.00 26.98 13 LYS B C 1
ATOM 1094 O O . LYS B 1 13 ? 33.887 -5.041 18.856 1.00 27.99 13 LYS B O 1
ATOM 1100 N N . SER B 1 14 ? 35.331 -3.335 19.129 1.00 24.63 14 SER B N 1
ATOM 1101 C CA . SER B 1 14 ? 34.591 -2.731 20.216 1.00 18.53 14 SER B CA 1
ATOM 1102 C C . SER B 1 14 ? 34.930 -1.229 20.292 1.00 16.09 14 SER B C 1
ATOM 1103 O O . SER B 1 14 ? 36.060 -0.857 19.983 1.00 20.59 14 SER B O 1
ATOM 1106 N N . ILE B 1 15 ? 33.936 -0.407 20.608 1.00 14.22 15 ILE B N 1
ATOM 1107 C CA . ILE B 1 15 ? 34.140 1.040 20.836 1.00 16.38 15 ILE B CA 1
ATOM 1108 C C . ILE B 1 15 ? 33.785 1.298 22.310 1.00 17.61 15 ILE B C 1
ATOM 1109 O O . ILE B 1 15 ? 32.653 1.095 22.709 1.00 14.88 15 ILE B O 1
ATOM 1114 N N . GLY B 1 16 ? 34.746 1.739 23.112 1.00 15.58 16 GLY B N 1
ATOM 1115 C CA . GLY B 1 16 ? 34.448 1.986 24.511 1.00 13.59 16 GLY B CA 1
ATOM 1116 C C . GLY B 1 16 ? 33.668 3.280 24.648 1.00 14.57 16 GLY B C 1
ATOM 1117 O O . GLY B 1 16 ? 33.800 4.205 23.805 1.00 14.50 16 GLY B O 1
ATOM 1118 N N . VAL B 1 17 ? 32.838 3.355 25.694 1.00 13.95 17 VAL B N 1
ATOM 1119 C CA . VAL B 1 17 ? 32.029 4.527 25.927 1.00 13.05 17 VAL B CA 1
ATOM 1120 C C . VAL B 1 17 ? 32.083 4.916 27.385 1.00 14.99 17 VAL B C 1
ATOM 1121 O O . VAL B 1 17 ? 31.999 4.057 28.244 1.00 16.31 17 VAL B O 1
ATOM 1125 N N . ALA B 1 18 ? 32.248 6.198 27.681 1.00 15.56 18 ALA B N 1
ATOM 1126 C CA . ALA B 1 18 ? 32.293 6.621 29.085 1.00 13.59 18 ALA B CA 1
ATOM 1127 C C . ALA B 1 18 ? 31.464 7.920 29.193 1.00 14.78 18 ALA B C 1
ATOM 1128 O O . ALA B 1 18 ? 31.364 8.719 28.229 1.00 16.41 18 ALA B O 1
ATOM 1130 N N . VAL B 1 19 ? 30.879 8.131 30.375 1.00 15.03 19 VAL B N 1
ATOM 1131 C CA . VAL B 1 19 ? 30.134 9.358 30.646 1.00 14.02 19 VAL B CA 1
ATOM 1132 C C . VAL B 1 19 ? 30.711 10.037 31.882 1.00 16.97 19 VAL B C 1
ATOM 1133 O O . VAL B 1 19 ? 31.135 9.389 32.846 1.00 21.33 19 VAL B O 1
ATOM 1137 N N . GLY B 1 20 ? 30.828 11.341 31.791 1.00 22.09 20 GLY B N 1
ATOM 1138 C CA . GLY B 1 20 ? 31.398 12.072 32.898 1.00 23.69 20 GLY B CA 1
ATOM 1139 C C . GLY B 1 20 ? 30.430 13.129 33.359 1.00 17.50 20 GLY B C 1
ATOM 1140 O O . GLY B 1 20 ? 29.690 13.726 32.592 1.00 18.99 20 GLY B O 1
ATOM 1141 N N . GLN B 1 21 ? 30.531 13.407 34.657 1.00 26.91 21 GLN B N 1
ATOM 1142 C CA . GLN B 1 21 ? 29.706 14.408 35.322 1.00 24.93 21 GLN B CA 1
ATOM 1143 C C . GLN B 1 21 ? 30.667 15.530 35.651 1.00 25.25 21 GLN B C 1
ATOM 1144 O O . GLN B 1 21 ? 31.511 15.372 36.525 1.00 26.26 21 GLN B O 1
ATOM 1150 N N . ARG B 1 22 ? 30.539 16.651 34.959 1.00 21.11 22 ARG B N 1
ATOM 1151 C CA . ARG B 1 22 ? 31.456 17.727 35.190 1.00 28.01 22 ARG B CA 1
ATOM 1152 C C . ARG B 1 22 ? 31.503 18.244 36.618 1.00 40.27 22 ARG B C 1
ATOM 1153 O O . ARG B 1 22 ? 32.525 18.774 37.022 1.00 34.68 22 ARG B O 1
ATOM 1161 N N . ILE B 1 23 ? 30.426 18.057 37.389 1.00 26.18 23 ILE B N 1
ATOM 1162 C CA . ILE B 1 23 ? 30.402 18.596 38.768 1.00 28.76 23 ILE B CA 1
ATOM 1163 C C . ILE B 1 23 ? 31.045 17.702 39.812 1.00 34.80 23 ILE B C 1
ATOM 1164 O O . ILE B 1 23 ? 31.271 18.122 40.958 1.00 38.61 23 ILE B O 1
ATOM 1169 N N . THR B 1 24 ? 31.344 16.462 39.433 1.00 30.55 24 THR B N 1
ATOM 1170 C CA . THR B 1 24 ? 32.018 15.534 40.335 1.00 34.18 24 THR B CA 1
ATOM 1171 C C . THR B 1 24 ? 33.331 15.097 39.727 1.00 33.63 24 THR B C 1
ATOM 1172 O O . THR B 1 24 ? 34.066 14.318 40.335 1.00 42.22 24 THR B O 1
ATOM 1176 N N . GLY B 1 25 ? 33.625 15.610 38.531 1.00 36.34 25 GLY B N 1
ATOM 1177 C CA . GLY B 1 25 ? 34.852 15.268 37.822 1.00 42.42 25 GLY B CA 1
ATOM 1178 C C . GLY B 1 25 ? 35.088 13.776 37.788 1.00 41.25 25 GLY B C 1
ATOM 1179 O O . GLY B 1 25 ? 36.233 13.332 37.819 1.00 44.27 25 GLY B O 1
ATOM 1180 N N . THR B 1 26 ? 34.006 12.999 37.731 1.00 30.20 26 THR B N 1
ATOM 1181 C CA . THR B 1 26 ? 34.108 11.555 37.735 1.00 26.31 26 THR B CA 1
ATOM 1182 C C . THR B 1 26 ? 33.683 11.026 36.381 1.00 28.32 26 THR B C 1
ATOM 1183 O O . THR B 1 26 ? 32.721 11.494 35.813 1.00 30.78 26 THR B O 1
ATOM 1187 N N . ALA B 1 27 ? 34.444 10.074 35.871 1.00 26.39 27 ALA B N 1
ATOM 1188 C CA . ALA B 1 27 ? 34.172 9.445 34.582 1.00 25.89 27 ALA B CA 1
ATOM 1189 C C . ALA B 1 27 ? 33.799 7.990 34.833 1.00 28.09 27 ALA B C 1
ATOM 1190 O O . ALA B 1 27 ? 34.514 7.292 35.527 1.00 33.16 27 ALA B O 1
ATOM 1192 N N . ARG B 1 28 ? 32.699 7.524 34.243 1.00 22.14 28 ARG B N 1
ATOM 1193 C CA . ARG B 1 28 ? 32.253 6.162 34.459 1.00 19.99 28 ARG B CA 1
ATOM 1194 C C . ARG B 1 28 ? 32.036 5.410 33.149 1.00 19.69 28 ARG B C 1
ATOM 1195 O O . ARG B 1 28 ? 31.571 6.006 32.179 1.00 23.95 28 ARG B O 1
ATOM 1203 N N . PRO B 1 29 ? 32.351 4.099 33.094 1.00 17.12 29 PRO B N 1
ATOM 1204 C CA . PRO B 1 29 ? 32.150 3.328 31.866 1.00 16.46 29 PRO B CA 1
ATOM 1205 C C . PRO B 1 29 ? 30.742 2.840 31.644 1.00 29.16 29 PRO B C 1
ATOM 1206 O O . PRO B 1 29 ? 30.051 2.459 32.597 1.00 26.87 29 PRO B O 1
ATOM 1210 N N . LEU B 1 30 ? 30.333 2.830 30.380 1.00 19.13 30 LEU B N 1
ATOM 1211 C CA . LEU B 1 30 ? 29.048 2.286 30.017 1.00 24.43 30 LEU B CA 1
ATOM 1212 C C . LEU B 1 30 ? 29.458 1.051 29.207 1.00 18.98 30 LEU B C 1
ATOM 1213 O O . LEU B 1 30 ? 30.634 0.851 28.852 1.00 19.73 30 LEU B O 1
ATOM 1218 N N . PRO B 1 31 ? 28.512 0.154 28.925 1.00 20.01 31 PRO B N 1
ATOM 1219 C CA . PRO B 1 31 ? 28.847 -1.043 28.148 1.00 19.38 31 PRO B CA 1
ATOM 1220 C C . PRO B 1 31 ? 29.436 -0.655 26.795 1.00 16.01 31 PRO B C 1
ATOM 1221 O O . PRO B 1 31 ? 28.911 0.246 26.122 1.00 18.12 31 PRO B O 1
ATOM 1225 N N . ALA B 1 32 ? 30.547 -1.287 26.416 1.00 17.77 32 ALA B N 1
ATOM 1226 C CA . ALA B 1 32 ? 31.167 -0.926 25.130 1.00 19.05 32 ALA B CA 1
ATOM 1227 C C . ALA B 1 32 ? 30.190 -1.261 23.993 1.00 19.80 32 ALA B C 1
ATOM 1228 O O . ALA B 1 32 ? 29.282 -2.099 24.145 1.00 21.54 32 ALA B O 1
ATOM 1230 N N . ILE B 1 33 ? 30.347 -0.582 22.870 1.00 16.87 33 ILE B N 1
ATOM 1231 C CA . ILE B 1 33 ? 29.523 -0.793 21.705 1.00 18.41 33 ILE B CA 1
ATOM 1232 C C . ILE B 1 33 ? 30.174 -1.813 20.822 1.00 18.90 33 ILE B C 1
ATOM 1233 O O . ILE B 1 33 ? 31.341 -1.704 20.423 1.00 16.34 33 ILE B O 1
ATOM 1238 N N . LYS B 1 34 ? 29.433 -2.839 20.473 1.00 23.42 34 LYS B N 1
ATOM 1239 C CA . LYS B 1 34 ? 29.995 -3.838 19.627 1.00 21.41 34 LYS B CA 1
ATOM 1240 C C . LYS B 1 34 ? 30.313 -3.267 18.247 1.00 19.31 34 LYS B C 1
ATOM 1241 O O . LYS B 1 34 ? 29.562 -2.461 17.729 1.00 20.65 34 LYS B O 1
ATOM 1247 N N . ALA B 1 35 ? 31.438 -3.666 17.669 1.00 21.82 35 ALA B N 1
ATOM 1248 C CA . ALA B 1 35 ? 31.790 -3.223 16.349 1.00 19.87 35 ALA B CA 1
ATOM 1249 C C . ALA B 1 35 ? 32.304 -4.450 15.552 1.00 29.92 35 ALA B C 1
ATOM 1250 O O . ALA B 1 35 ? 32.776 -5.441 16.113 1.00 32.64 35 ALA B O 1
ATOM 1252 N N . GLN B 1 36 ? 32.106 -4.414 14.245 1.00 32.35 36 GLN B N 1
ATOM 1253 C CA . GLN B 1 36 ? 32.575 -5.492 13.388 1.00 38.72 36 GLN B CA 1
ATOM 1254 C C . GLN B 1 36 ? 33.509 -4.754 12.463 1.00 30.59 36 GLN B C 1
ATOM 1255 O O . GLN B 1 36 ? 33.069 -3.977 11.634 1.00 31.36 36 GLN B O 1
ATOM 1261 N N . ASP B 1 37 ? 34.805 -4.963 12.631 1.00 35.80 37 ASP B N 1
ATOM 1262 C CA . ASP B 1 37 ? 35.784 -4.281 11.791 1.00 39.21 37 ASP B CA 1
ATOM 1263 C C . ASP B 1 37 ? 35.635 -2.778 11.919 1.00 30.26 37 ASP B C 1
ATOM 1264 O O . ASP B 1 37 ? 35.726 -2.053 10.939 1.00 29.79 37 ASP B O 1
ATOM 1269 N N . GLY B 1 38 ? 35.409 -2.329 13.144 1.00 29.72 38 GLY B N 1
ATOM 1270 C CA . GLY B 1 38 ? 35.256 -0.904 13.398 1.00 30.59 38 GLY B CA 1
ATOM 1271 C C . GLY B 1 38 ? 33.870 -0.368 13.114 1.00 32.31 38 GLY B C 1
ATOM 1272 O O . GLY B 1 38 ? 33.620 0.795 13.401 1.00 24.80 38 GLY B O 1
ATOM 1273 N N . THR B 1 39 ? 32.966 -1.203 12.590 1.00 20.38 39 THR B N 1
ATOM 1274 C CA . THR B 1 39 ? 31.620 -0.739 12.280 1.00 24.95 39 THR B CA 1
ATOM 1275 C C . THR B 1 39 ? 30.601 -0.996 13.392 1.00 16.18 39 THR B C 1
ATOM 1276 O O . THR B 1 39 ? 30.354 -2.139 13.756 1.00 25.60 39 THR B O 1
ATOM 1280 N N . PRO B 1 40 ? 30.057 0.062 14.032 1.00 15.88 40 PRO B N 1
ATOM 1281 C CA . PRO B 1 40 ? 29.062 -0.094 15.112 1.00 16.85 40 PRO B CA 1
ATOM 1282 C C . PRO B 1 40 ? 27.624 -0.081 14.542 1.00 19.91 40 PRO B C 1
ATOM 1283 O O . PRO B 1 40 ? 27.408 0.209 13.361 1.00 20.40 40 PRO B O 1
ATOM 1287 N N . ASP B 1 41 ? 26.663 -0.396 15.399 1.00 19.17 41 ASP B N 1
ATOM 1288 C CA . ASP B 1 41 ? 25.272 -0.249 14.999 1.00 17.84 41 ASP B CA 1
ATOM 1289 C C . ASP B 1 41 ? 25.066 1.258 15.289 1.00 16.36 41 ASP B C 1
ATOM 1290 O O . ASP B 1 41 ? 25.051 1.694 16.461 1.00 15.86 41 ASP B O 1
ATOM 1295 N N . TRP B 1 42 ? 24.938 2.056 14.242 1.00 17.19 42 TRP B N 1
ATOM 1296 C CA . TRP B 1 42 ? 24.767 3.495 14.429 1.00 15.93 42 TRP B CA 1
ATOM 1297 C C . TRP B 1 42 ? 23.531 3.868 15.217 1.00 16.98 42 TRP B C 1
ATOM 1298 O O . TRP B 1 42 ? 23.482 4.932 15.821 1.00 17.37 42 TRP B O 1
ATOM 1309 N N . ASN B 1 43 ? 22.483 3.034 15.225 1.00 15.58 43 ASN B N 1
ATOM 1310 C CA . ASN B 1 43 ? 21.323 3.374 16.042 1.00 14.38 43 ASN B CA 1
ATOM 1311 C C . ASN B 1 43 ? 21.694 3.365 17.543 1.00 16.59 43 ASN B C 1
ATOM 1312 O O . ASN B 1 43 ? 21.041 4.017 18.347 1.00 15.72 43 ASN B O 1
ATOM 1317 N N . ILE B 1 44 ? 22.720 2.594 17.910 1.00 13.41 44 ILE B N 1
ATOM 1318 C CA . ILE B 1 44 ? 23.102 2.546 19.319 1.00 16.26 44 ILE B CA 1
ATOM 1319 C C . ILE B 1 44 ? 23.799 3.885 19.637 1.00 15.96 44 ILE B C 1
ATOM 1320 O O . ILE B 1 44 ? 23.586 4.427 20.716 1.00 15.07 44 ILE B O 1
ATOM 1325 N N . ILE B 1 45 ? 24.641 4.384 18.728 1.00 19.60 45 ILE B N 1
ATOM 1326 C CA . ILE B 1 45 ? 25.280 5.686 18.931 1.00 20.06 45 ILE B CA 1
ATOM 1327 C C . ILE B 1 45 ? 24.199 6.752 19.043 1.00 16.90 45 ILE B C 1
ATOM 1328 O O . ILE B 1 45 ? 24.253 7.601 19.927 1.00 17.88 45 ILE B O 1
ATOM 1333 N N . GLU B 1 46 ? 23.197 6.736 18.153 1.00 17.06 46 GLU B N 1
ATOM 1334 C CA . GLU B 1 46 ? 22.146 7.770 18.242 1.00 18.98 46 GLU B CA 1
ATOM 1335 C C . GLU B 1 46 ? 21.427 7.704 19.583 1.00 22.14 46 GLU B C 1
ATOM 1336 O O . GLU B 1 46 ? 21.097 8.706 20.254 1.00 17.86 46 GLU B O 1
ATOM 1342 N N . ARG B 1 47 ? 21.146 6.487 19.987 1.00 18.75 47 ARG B N 1
ATOM 1343 C CA . ARG B 1 47 ? 20.465 6.292 21.220 1.00 15.81 47 ARG B CA 1
ATOM 1344 C C . ARG B 1 47 ? 21.224 6.869 22.420 1.00 20.42 47 ARG B C 1
ATOM 1345 O O . ARG B 1 47 ? 20.646 7.512 23.281 1.00 21.51 47 ARG B O 1
ATOM 1353 N N . LEU B 1 48 ? 22.522 6.618 22.512 1.00 15.87 48 LEU B N 1
ATOM 1354 C CA . LEU B 1 48 ? 23.292 7.132 23.622 1.00 12.93 48 LEU B CA 1
ATOM 1355 C C . LEU B 1 48 ? 23.219 8.639 23.682 1.00 18.17 48 LEU B C 1
ATOM 1356 O O . LEU B 1 48 ? 23.154 9.235 24.769 1.00 19.65 48 LEU B O 1
ATOM 1361 N N . LEU B 1 49 ? 23.278 9.274 22.524 1.00 19.71 49 LEU B N 1
ATOM 1362 C CA . LEU B 1 49 ? 23.206 10.722 22.503 1.00 24.28 49 LEU B CA 1
ATOM 1363 C C . LEU B 1 49 ? 21.844 11.157 23.101 1.00 34.73 49 LEU B C 1
ATOM 1364 O O . LEU B 1 49 ? 21.758 12.153 23.833 1.00 25.25 49 LEU B O 1
ATOM 1369 N N . LYS B 1 50 ? 20.783 10.385 22.855 1.00 26.27 50 LYS B N 1
ATOM 1370 C CA . LYS B 1 50 ? 19.482 10.726 23.431 1.00 24.96 50 LYS B CA 1
ATOM 1371 C C . LYS B 1 50 ? 19.322 10.403 24.931 1.00 25.58 50 LYS B C 1
ATOM 1372 O O . LYS B 1 50 ? 18.699 11.192 25.641 1.00 34.54 50 LYS B O 1
ATOM 1378 N N . GLU B 1 51 ? 19.791 9.240 25.375 1.00 24.31 51 GLU B N 1
ATOM 1379 C CA . GLU B 1 51 ? 19.681 8.836 26.765 1.00 25.12 51 GLU B CA 1
ATOM 1380 C C . GLU B 1 51 ? 20.481 9.896 27.596 1.00 41.82 51 GLU B C 1
ATOM 1381 O O . GLU B 1 51 ? 20.025 10.310 28.668 1.00 34.01 51 GLU B O 1
ATOM 1387 N N . TRP B 1 52 ? 21.585 10.426 27.040 1.00 28.66 52 TRP B N 1
ATOM 1388 C CA . TRP B 1 52 ? 22.456 11.343 27.820 1.00 21.85 52 TRP B CA 1
ATOM 1389 C C . TRP B 1 52 ? 22.596 12.825 27.516 1.00 23.11 52 TRP B C 1
ATOM 1390 O O . TRP B 1 52 ? 23.080 13.566 28.400 1.00 22.48 52 TRP B O 1
ATOM 1401 N N . GLN B 1 53 ? 22.222 13.265 26.312 1.00 21.60 53 GLN B N 1
ATOM 1402 C CA . GLN B 1 53 ? 22.347 14.680 25.888 1.00 29.00 53 GLN B CA 1
ATOM 1403 C C . GLN B 1 53 ? 23.647 15.325 26.372 1.00 24.68 53 GLN B C 1
ATOM 1404 O O . GLN B 1 53 ? 23.670 16.374 27.013 1.00 21.93 53 GLN B O 1
ATOM 1410 N N . PRO B 1 54 ? 24.765 14.719 26.029 1.00 20.40 54 PRO B N 1
ATOM 1411 C CA . PRO B 1 54 ? 26.035 15.285 26.478 1.00 17.24 54 PRO B CA 1
ATOM 1412 C C . PRO B 1 54 ? 26.355 16.685 25.961 1.00 17.26 54 PRO B C 1
ATOM 1413 O O . PRO B 1 54 ? 26.024 17.024 24.811 1.00 24.34 54 PRO B O 1
ATOM 1417 N N . ASP B 1 55 ? 26.988 17.476 26.825 1.00 20.10 55 ASP B N 1
ATOM 1418 C CA . ASP B 1 55 ? 27.403 18.874 26.516 1.00 22.04 55 ASP B CA 1
ATOM 1419 C C . ASP B 1 55 ? 28.578 18.853 25.545 1.00 20.86 55 ASP B C 1
ATOM 1420 O O . ASP B 1 55 ? 28.802 19.791 24.775 1.00 25.73 55 ASP B O 1
ATOM 1425 N N . GLU B 1 56 ? 29.365 17.785 25.625 1.00 22.36 56 GLU B N 1
ATOM 1426 C CA . GLU B 1 56 ? 30.501 17.627 24.705 1.00 23.45 56 GLU B CA 1
ATOM 1427 C C . GLU B 1 56 ? 30.680 16.147 24.454 1.00 16.66 56 GLU B C 1
ATOM 1428 O O . GLU B 1 56 ? 30.485 15.340 25.362 1.00 18.37 56 GLU B O 1
ATOM 1434 N N . ILE B 1 57 ? 31.038 15.834 23.219 1.00 17.65 57 ILE B N 1
ATOM 1435 C CA . ILE B 1 57 ? 31.258 14.452 22.761 1.00 17.57 57 ILE B CA 1
ATOM 1436 C C . ILE B 1 57 ? 32.716 14.416 22.335 1.00 16.86 57 ILE B C 1
ATOM 1437 O O . ILE B 1 57 ? 33.123 15.212 21.479 1.00 17.62 57 ILE B O 1
ATOM 1442 N N . ILE B 1 58 ? 33.464 13.500 22.911 1.00 14.44 58 ILE B N 1
ATOM 1443 C CA . ILE B 1 58 ? 34.934 13.401 22.714 1.00 12.57 58 ILE B CA 1
ATOM 1444 C C . ILE B 1 58 ? 35.276 12.052 22.118 1.00 14.73 58 ILE B C 1
ATOM 1445 O O . ILE B 1 58 ? 34.750 11.034 22.536 1.00 16.28 58 ILE B O 1
ATOM 1450 N N . VAL B 1 59 ? 36.115 12.058 21.089 1.00 12.92 59 VAL B N 1
ATOM 1451 C CA . VAL B 1 59 ? 36.594 10.769 20.523 1.00 11.54 59 VAL B CA 1
ATOM 1452 C C . VAL B 1 59 ? 38.109 10.787 20.673 1.00 10.51 59 VAL B C 1
ATOM 1453 O O . VAL B 1 59 ? 38.768 11.789 20.344 1.00 11.45 59 VAL B O 1
ATOM 1457 N N . GLY B 1 60 ? 38.658 9.690 21.195 1.00 10.55 60 GLY B N 1
ATOM 1458 C CA . GLY B 1 60 ? 40.103 9.636 21.316 1.00 12.65 60 GLY B CA 1
ATOM 1459 C C . GLY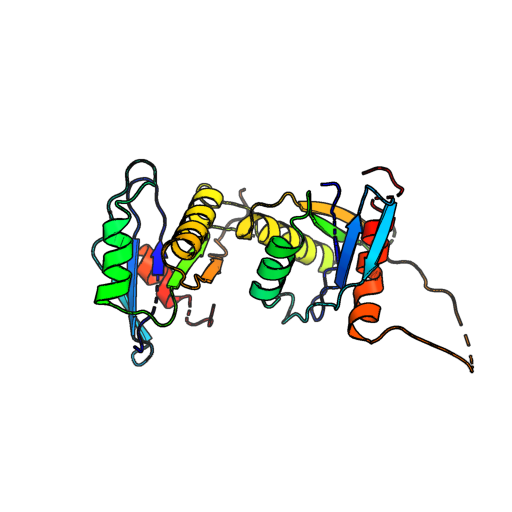 B 1 60 ? 40.771 9.558 19.955 1.00 13.16 60 GLY B C 1
ATOM 1460 O O . GLY B 1 60 ? 40.287 8.807 19.093 1.00 14.17 60 GLY B O 1
ATOM 1461 N N . LEU B 1 61 ? 41.862 10.317 19.750 1.00 10.39 61 LEU B N 1
ATOM 1462 C CA . LEU B 1 61 ? 42.609 10.249 18.506 1.00 10.97 61 LEU B CA 1
ATOM 1463 C C . LEU B 1 61 ? 43.988 9.694 18.899 1.00 13.27 61 LEU B C 1
ATOM 1464 O O . LEU B 1 61 ? 44.769 10.373 19.556 1.00 14.09 61 LEU B O 1
ATOM 1469 N N . PRO B 1 62 ? 44.305 8.465 18.472 1.00 12.16 62 PRO B N 1
ATOM 1470 C CA . PRO B 1 62 ? 45.559 7.817 18.809 1.00 14.56 62 PRO B CA 1
ATOM 1471 C C . PRO B 1 62 ? 46.836 8.260 18.158 1.00 14.14 62 PRO B C 1
ATOM 1472 O O . PRO B 1 62 ? 47.484 7.488 17.484 1.00 17.91 62 PRO B O 1
ATOM 1476 N N . LEU B 1 63 ? 47.194 9.522 18.358 1.00 13.31 63 LEU B N 1
ATOM 1477 C CA . LEU B 1 63 ? 48.448 10.049 17.869 1.00 13.42 63 LEU B CA 1
ATOM 1478 C C . LEU B 1 63 ? 49.507 9.850 18.937 1.00 15.60 63 LEU B C 1
ATOM 1479 O O . LEU B 1 63 ? 49.191 9.842 20.128 1.00 15.63 63 LEU B O 1
ATOM 1484 N N . ASN B 1 64 ? 50.744 9.704 18.483 1.00 14.98 64 ASN B N 1
ATOM 1485 C CA . ASN B 1 64 ? 51.930 9.604 19.354 1.00 14.34 64 ASN B CA 1
ATOM 1486 C C . ASN B 1 64 ? 52.261 11.039 19.843 1.00 16.07 64 ASN B C 1
ATOM 1487 O O . ASN B 1 64 ? 51.713 12.043 19.306 1.00 15.75 64 ASN B O 1
ATOM 1500 N N . ASP B 1 66 ? 54.728 12.827 19.272 1.00 14.71 66 ASP B N 1
ATOM 1501 C CA . ASP B 1 66 ? 55.313 13.700 18.238 1.00 16.15 66 ASP B CA 1
ATOM 1502 C C . ASP B 1 66 ? 54.331 13.946 17.128 1.00 18.61 66 ASP B C 1
ATOM 1503 O O . ASP B 1 66 ? 54.697 14.538 16.094 1.00 19.21 66 ASP B O 1
ATOM 1508 N N . GLY B 1 67 ? 53.070 13.543 17.339 1.00 15.98 67 GLY B N 1
ATOM 1509 C CA . GLY B 1 67 ? 52.063 13.793 16.314 1.00 13.94 67 GLY B CA 1
ATOM 1510 C C . GLY B 1 67 ? 51.876 12.720 15.265 1.00 15.54 67 GLY B C 1
ATOM 1511 O O . GLY B 1 67 ? 50.915 12.790 14.508 1.00 16.68 67 GLY B O 1
ATOM 1512 N N . THR B 1 68 ? 52.772 11.732 15.229 1.00 15.40 68 THR B N 1
ATOM 1513 C CA . THR B 1 68 ? 52.638 10.693 14.209 1.00 19.24 68 THR B CA 1
ATOM 1514 C C . THR B 1 68 ? 51.495 9.745 14.579 1.00 18.08 68 THR B C 1
ATOM 1515 O O . THR B 1 68 ? 51.034 9.737 15.723 1.00 17.30 68 THR B O 1
ATOM 1519 N N . GLU B 1 69 ? 51.085 8.933 13.605 1.00 19.21 69 GLU B N 1
ATOM 1520 C CA . GLU B 1 69 ? 49.936 8.066 13.801 1.00 19.35 69 GLU B CA 1
ATOM 1521 C C . GLU B 1 69 ? 50.138 6.680 14.320 1.00 23.80 69 GLU B C 1
ATOM 1522 O O . GLU B 1 69 ? 51.102 6.040 14.005 1.00 25.04 69 GLU B O 1
ATOM 1528 N N . GLN B 1 70 ? 49.214 6.251 15.160 1.00 18.23 70 GLN B N 1
ATOM 1529 C CA . GLN B 1 70 ? 49.174 4.854 15.533 1.00 18.76 70 GLN B CA 1
ATOM 1530 C C . GLN B 1 70 ? 48.131 4.278 14.564 1.00 18.11 70 GLN B C 1
ATOM 1531 O O . GLN B 1 70 ? 47.420 4.975 13.822 1.00 20.54 70 GLN B O 1
ATOM 1537 N N . PRO B 1 71 ? 48.035 2.946 14.514 1.00 20.67 71 PRO B N 1
ATOM 1538 C CA . PRO B 1 71 ? 47.024 2.399 13.618 1.00 26.59 71 PRO B CA 1
ATOM 1539 C C . PRO B 1 71 ? 45.700 2.805 14.332 1.00 28.03 71 PRO B C 1
ATOM 1540 O O . PRO B 1 71 ? 45.635 2.959 15.554 1.00 35.61 71 PRO B O 1
ATOM 1544 N N . LEU B 1 72 ? 44.680 2.964 13.540 1.00 28.94 72 LEU B N 1
ATOM 1545 C CA . LEU B 1 72 ? 43.360 3.332 13.962 1.00 22.08 72 LEU B CA 1
ATOM 1546 C C . LEU B 1 72 ? 43.187 4.828 13.981 1.00 15.73 72 LEU B C 1
ATOM 1547 O O . LEU B 1 72 ? 42.071 5.271 14.207 1.00 20.27 72 LEU B O 1
ATOM 1552 N N . THR B 1 73 ? 44.241 5.596 13.729 1.00 16.15 73 THR B N 1
ATOM 1553 C CA . THR B 1 73 ? 44.042 7.064 13.734 1.00 15.28 73 THR B CA 1
ATOM 1554 C C . THR B 1 73 ? 43.006 7.496 12.702 1.00 13.71 73 THR B C 1
ATOM 1555 O O . THR B 1 73 ? 42.085 8.226 13.036 1.00 17.35 73 THR B O 1
ATOM 1559 N N . ALA B 1 74 ? 43.152 7.070 11.431 1.00 17.12 74 ALA B N 1
ATOM 1560 C CA . ALA B 1 74 ? 42.224 7.468 10.421 1.00 19.64 74 ALA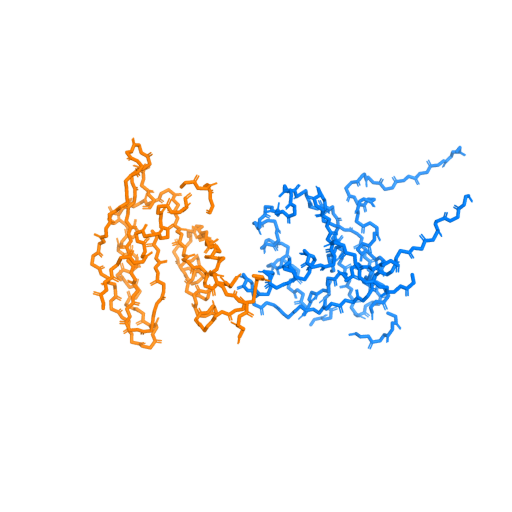 B CA 1
ATOM 1561 C C . ALA B 1 74 ? 40.821 6.996 10.691 1.00 15.97 74 ALA B C 1
ATOM 1562 O O . ALA B 1 74 ? 39.825 7.720 10.484 1.00 16.51 74 ALA B O 1
ATOM 1564 N N . ARG B 1 75 ? 40.721 5.762 11.183 1.00 20.41 75 ARG B N 1
ATOM 1565 C CA . ARG B 1 75 ? 39.412 5.226 11.473 1.00 22.56 75 ARG B CA 1
ATOM 1566 C C . ARG B 1 75 ? 38.753 5.908 12.647 1.00 16.12 75 ARG B C 1
ATOM 1567 O O . ARG B 1 75 ? 37.547 6.119 12.649 1.00 17.73 75 ARG B O 1
ATOM 1575 N N . ALA B 1 76 ? 39.538 6.363 13.635 1.00 16.60 76 ALA B N 1
ATOM 1576 C CA . ALA B 1 76 ? 38.948 7.088 14.755 1.00 14.36 76 ALA B CA 1
ATOM 1577 C C . ALA B 1 76 ? 38.484 8.476 14.291 1.00 14.54 76 ALA B C 1
ATOM 1578 O O . ALA B 1 76 ? 37.426 8.986 14.691 1.00 15.65 76 ALA B O 1
ATOM 1580 N N . ARG B 1 77 ? 39.306 9.118 13.448 1.00 13.83 77 ARG B N 1
ATOM 1581 C CA . ARG B 1 77 ? 38.928 10.403 12.866 1.00 13.50 77 ARG B CA 1
ATOM 1582 C C . ARG B 1 77 ? 37.621 10.270 12.033 1.00 13.02 77 ARG B C 1
ATOM 1583 O O . ARG B 1 77 ? 36.717 11.077 12.205 1.00 14.72 77 ARG B O 1
ATOM 1591 N N . LYS B 1 78 ? 37.535 9.211 11.217 1.00 17.27 78 LYS B N 1
ATOM 1592 C CA . LYS B 1 78 ? 36.330 9.047 10.419 1.00 20.67 78 LYS B CA 1
ATOM 1593 C C . LYS B 1 78 ? 35.125 8.828 11.279 1.00 18.55 78 LYS B C 1
ATOM 1594 O O . LYS B 1 78 ? 34.059 9.404 11.017 1.00 19.44 78 LYS B O 1
ATOM 1600 N N . PHE B 1 79 ? 35.282 8.027 12.333 1.00 15.84 79 PHE B N 1
ATOM 1601 C CA . PHE B 1 79 ? 34.184 7.774 13.250 1.00 17.07 79 PHE B CA 1
ATOM 1602 C C . PHE B 1 79 ? 33.674 9.108 13.835 1.00 18.30 79 PHE B C 1
ATOM 1603 O O . PHE B 1 79 ? 32.470 9.372 13.898 1.00 19.68 79 PHE B O 1
ATOM 1611 N N . ALA B 1 80 ? 34.590 9.943 14.323 1.00 15.26 80 ALA B N 1
ATOM 1612 C CA . ALA B 1 80 ? 34.228 11.207 14.855 1.00 16.09 80 ALA B CA 1
ATOM 1613 C C . ALA B 1 80 ? 33.520 12.082 13.825 1.00 17.45 80 ALA B C 1
ATOM 1614 O O . ALA B 1 80 ? 32.527 12.716 14.157 1.00 18.03 80 ALA B O 1
ATOM 1616 N N . ASN B 1 81 ? 34.037 12.120 12.603 1.00 19.60 81 ASN B N 1
ATOM 1617 C CA . ASN B 1 81 ? 33.401 12.912 11.554 1.00 22.91 81 ASN B CA 1
ATOM 1618 C C . ASN B 1 81 ? 31.987 12.418 11.239 1.00 20.44 81 ASN B C 1
ATOM 1619 O O . ASN B 1 81 ? 31.082 13.235 10.971 1.00 21.59 81 ASN B O 1
ATOM 1624 N N . ARG B 1 82 ? 31.799 11.110 11.255 1.00 21.02 82 ARG B N 1
ATOM 1625 C CA . ARG B 1 82 ? 30.489 10.516 10.979 1.00 22.22 82 ARG B CA 1
ATOM 1626 C C . ARG B 1 82 ? 29.488 10.771 12.083 1.00 27.08 82 ARG B C 1
ATOM 1627 O O . ARG B 1 82 ? 28.299 10.903 11.806 1.00 26.83 82 ARG B O 1
ATOM 1635 N N . ILE B 1 83 ? 29.927 10.829 13.348 1.00 18.76 83 ILE B N 1
ATOM 1636 C CA . ILE B 1 83 ? 28.976 11.174 14.400 1.00 22.07 83 ILE B CA 1
ATOM 1637 C C . ILE B 1 83 ? 28.524 12.617 14.105 1.00 27.93 83 ILE B C 1
ATOM 1638 O O . ILE B 1 83 ? 27.327 12.971 14.171 1.00 27.40 83 ILE B O 1
ATOM 1643 N N . HIS B 1 84 ? 29.485 13.477 13.797 1.00 23.94 84 HIS B N 1
ATOM 1644 C CA . HIS B 1 84 ? 29.151 14.846 13.488 1.00 22.94 84 HIS B CA 1
ATOM 1645 C C . HIS B 1 84 ? 28.265 14.976 12.237 1.00 30.29 84 HIS B C 1
ATOM 1646 O O . HIS B 1 84 ? 27.268 15.690 12.256 1.00 36.63 84 HIS B O 1
ATOM 1653 N N . GLY B 1 85 ? 28.609 14.249 11.179 1.00 26.91 85 GLY B N 1
ATOM 1654 C CA . GLY B 1 85 ? 27.868 14.360 9.927 1.00 32.96 85 GLY B CA 1
ATOM 1655 C C . GLY B 1 85 ? 26.647 13.476 9.844 1.00 45.76 85 GLY B C 1
ATOM 1656 O O . GLY B 1 85 ? 26.155 13.154 8.762 1.00 63.90 85 GLY B O 1
ATOM 1657 N N . ARG B 1 86 ? 26.130 13.105 10.997 1.00 33.42 86 ARG B N 1
ATOM 1658 C CA . ARG B 1 86 ? 24.981 12.228 11.028 1.00 39.07 86 ARG B CA 1
ATOM 1659 C C . ARG B 1 86 ? 24.014 12.731 12.051 1.00 39.86 86 ARG B C 1
ATOM 1660 O O . ARG B 1 86 ? 22.810 12.830 11.798 1.00 31.85 86 ARG B O 1
ATOM 1668 N N . PHE B 1 87 ? 24.539 13.071 13.220 1.00 26.07 87 PHE B N 1
ATOM 1669 C CA . PHE B 1 87 ? 23.678 13.500 14.291 1.00 28.89 87 PHE B CA 1
ATOM 1670 C C . PHE B 1 87 ? 23.743 14.984 14.517 1.00 21.15 87 PHE B C 1
ATOM 1671 O O . PHE B 1 87 ? 23.140 15.493 15.445 1.00 35.98 87 PHE B O 1
ATOM 1679 N N . GLY B 1 88 ? 24.508 15.667 13.668 1.00 23.25 88 GLY B N 1
ATOM 1680 C CA . GLY B 1 88 ? 24.596 17.127 13.754 1.00 30.01 88 GLY B CA 1
ATOM 1681 C C . GLY B 1 88 ? 25.135 17.685 15.045 1.00 40.86 88 GLY B C 1
ATOM 1682 O O . GLY B 1 88 ? 24.821 18.798 15.446 1.00 43.06 88 GLY B O 1
ATOM 1683 N N . VAL B 1 89 ? 25.971 16.906 15.706 1.00 27.74 89 VAL B N 1
ATOM 1684 C CA . VAL B 1 89 ? 26.552 17.344 16.949 1.00 30.90 89 VAL B CA 1
ATOM 1685 C C . VAL B 1 89 ? 28.061 17.640 16.781 1.00 29.46 89 VAL B C 1
ATOM 1686 O O . VAL B 1 89 ? 28.743 17.124 15.862 1.00 32.24 89 VAL B O 1
ATOM 1690 N N . GLU B 1 90 ? 28.574 18.515 17.626 1.00 25.08 90 GLU B N 1
ATOM 1691 C CA . GLU B 1 90 ? 29.989 18.848 17.554 1.00 30.29 90 GLU B CA 1
ATOM 1692 C C . GLU B 1 90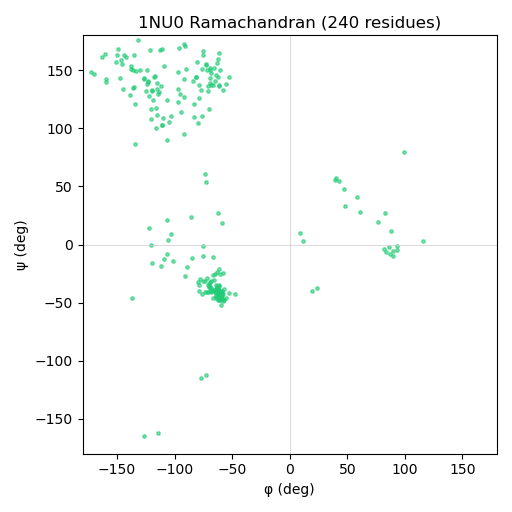 ? 30.766 17.728 18.236 1.00 21.76 90 GLU B C 1
ATOM 1693 O O . GLU B 1 90 ? 30.362 17.255 19.284 1.00 21.94 90 GLU B O 1
ATOM 1699 N N . VAL B 1 91 ? 31.868 17.298 17.643 1.00 22.87 91 VAL B N 1
ATOM 1700 C CA . VAL B 1 91 ? 32.618 16.222 18.267 1.00 17.49 91 VAL B CA 1
ATOM 1701 C C . VAL B 1 91 ? 34.035 16.739 18.443 1.00 21.88 91 VAL B C 1
ATOM 1702 O O . VAL B 1 91 ? 34.587 17.306 17.502 1.00 29.06 91 VAL B O 1
ATOM 1706 N N . LYS B 1 92 ? 34.602 16.562 19.622 1.00 16.62 92 LYS B N 1
ATOM 1707 C CA . LYS B 1 92 ? 36.000 16.983 19.910 1.00 15.83 92 LYS B CA 1
ATOM 1708 C C . LYS B 1 92 ? 36.961 15.814 19.762 1.00 20.52 92 LYS B C 1
ATOM 1709 O O . LYS B 1 92 ? 36.666 14.712 20.265 1.00 22.64 92 LYS B O 1
ATOM 1715 N N . LEU B 1 93 ? 38.087 16.031 19.074 1.00 13.35 93 LEU B N 1
ATOM 1716 C CA . LEU B 1 93 ? 39.061 14.921 18.998 1.00 14.37 93 LEU B CA 1
ATOM 1717 C C . LEU B 1 93 ? 40.070 15.187 20.115 1.00 14.96 93 LEU B C 1
ATOM 1718 O O . LEU B 1 93 ? 40.651 16.276 20.221 1.00 17.43 93 LEU B O 1
ATOM 1723 N N . HIS B 1 94 ? 40.322 14.166 20.937 1.00 12.47 94 HIS B N 1
ATOM 1724 C CA . HIS B 1 94 ? 41.251 14.302 22.035 1.00 11.75 94 HIS B CA 1
ATOM 1725 C C . HIS B 1 94 ? 42.544 13.605 21.618 1.00 12.99 94 HIS B C 1
ATOM 1726 O O . HIS B 1 94 ? 42.586 12.386 21.513 1.00 13.90 94 HIS B O 1
ATOM 1733 N N . ASP B 1 95 ? 43.597 14.386 21.395 1.00 12.03 95 ASP B N 1
ATOM 1734 C CA . ASP B 1 95 ? 44.907 13.846 20.984 1.00 12.39 95 ASP B CA 1
ATOM 1735 C C . ASP B 1 95 ? 45.477 13.101 22.186 1.00 14.13 95 ASP B C 1
ATOM 1736 O O . ASP B 1 95 ? 45.678 13.692 23.279 1.00 15.77 95 ASP B O 1
ATOM 1741 N N . GLU B 1 96 ? 45.660 11.776 22.011 1.00 12.72 96 GLU B N 1
ATOM 1742 C CA . GLU B 1 96 ? 46.134 10.942 23.105 1.00 11.94 96 GLU B CA 1
ATOM 1743 C C . GLU B 1 96 ? 47.614 11.081 23.414 1.00 10.47 96 GLU B C 1
ATOM 1744 O O . GLU B 1 96 ? 48.031 10.537 24.444 1.00 13.09 96 GLU B O 1
ATOM 1750 N N . ARG B 1 97 ? 48.388 11.779 22.561 1.00 13.31 97 ARG B N 1
ATOM 1751 C CA . ARG B 1 97 ? 49.818 12.085 22.809 1.00 11.68 97 ARG B CA 1
ATOM 1752 C C . ARG B 1 97 ? 50.508 10.881 23.427 1.00 16.18 97 ARG B C 1
ATOM 1753 O O . ARG B 1 97 ? 51.134 10.990 24.519 1.00 16.35 97 ARG B O 1
ATOM 1761 N N . LEU B 1 98 ? 50.425 9.771 22.694 1.00 12.97 98 LEU B N 1
ATOM 1762 C CA . LEU B 1 98 ? 50.921 8.521 23.271 1.00 15.69 98 LEU B CA 1
ATOM 1763 C C . LEU B 1 98 ? 52.404 8.457 23.428 1.00 15.37 98 LEU B C 1
ATOM 1764 O O . LEU B 1 98 ? 53.181 9.084 22.678 1.00 18.19 98 LEU B O 1
ATOM 1769 N N . SER B 1 99 ? 52.809 7.706 24.452 1.00 12.71 99 SER B N 1
ATOM 1770 C CA . SER B 1 99 ? 54.218 7.645 24.884 1.00 16.86 99 SER B CA 1
ATOM 1771 C C . SER B 1 99 ? 55.240 6.886 24.023 1.00 19.40 99 SER B C 1
ATOM 1772 O O . SER B 1 99 ? 55.989 6.041 24.529 1.00 19.53 99 SER B O 1
ATOM 1775 N N . THR B 1 100 ? 55.298 7.255 22.745 1.00 15.15 100 THR B N 1
ATOM 1776 C CA . THR B 1 100 ? 56.219 6.666 21.795 1.00 18.48 100 THR B CA 1
ATOM 1777 C C . THR B 1 100 ? 56.338 7.551 20.598 1.00 21.61 100 THR B C 1
ATOM 1778 O O . THR B 1 100 ? 55.506 8.455 20.380 1.00 18.09 100 THR B O 1
ATOM 1782 N N . VAL B 1 101 ? 57.403 7.352 19.844 1.00 20.12 101 VAL B N 1
ATOM 1783 C CA . VAL B 1 101 ? 57.562 8.080 18.593 1.00 23.13 101 VAL B CA 1
ATOM 1784 C C . VAL B 1 101 ? 57.692 7.054 17.448 1.00 28.00 101 VAL B C 1
ATOM 1785 O O . VAL B 1 101 ? 58.064 7.396 16.322 1.00 33.83 101 VAL B O 1
ATOM 1789 N N . GLU B 1 102 ? 57.345 5.791 17.735 1.00 35.03 102 GLU B N 1
ATOM 1790 C CA . GLU B 1 102 ? 57.355 4.693 16.745 1.00 34.03 102 GLU B CA 1
ATOM 1791 C C . GLU B 1 102 ? 56.092 4.913 15.867 1.00 36.64 102 GLU B C 1
ATOM 1792 O O . GLU B 1 102 ? 54.962 4.761 16.347 1.00 45.98 102 GLU B O 1
ATOM 1798 N N . ALA B 1 103 ? 56.272 5.294 14.606 1.00 52.67 103 ALA B N 1
ATOM 1799 C CA . ALA B 1 103 ? 55.123 5.558 13.735 1.00 54.03 103 ALA B CA 1
ATOM 1800 C C . ALA B 1 103 ? 54.658 4.349 12.915 1.00 56.90 103 ALA B C 1
ATOM 1801 O O . ALA B 1 103 ? 55.387 3.368 12.752 1.00 57.99 103 ALA B O 1
ATOM 1803 N N . VAL B 1 121 ? 36.623 -6.268 25.067 1.00 62.56 121 VAL B N 1
ATOM 1804 C CA . VAL B 1 121 ? 35.458 -5.389 25.064 1.00 56.20 121 VAL B CA 1
ATOM 1805 C C . VAL B 1 121 ? 35.259 -4.763 26.441 1.00 61.30 121 VAL B C 1
ATOM 1806 O O . VAL B 1 121 ? 34.564 -5.316 27.302 1.00 61.59 121 VAL B O 1
ATOM 1810 N N . ASP B 1 122 ? 35.881 -3.604 26.641 1.00 41.35 122 ASP B N 1
ATOM 1811 C CA . ASP B 1 122 ? 35.760 -2.895 27.894 1.00 31.85 122 ASP B CA 1
ATOM 1812 C C . ASP B 1 122 ? 35.802 -1.412 27.538 1.00 21.83 122 ASP B C 1
ATOM 1813 O O . ASP B 1 122 ? 36.282 -1.029 26.452 1.00 29.24 122 ASP B O 1
ATOM 1818 N N . SER B 1 123 ? 35.278 -0.590 28.429 1.00 21.05 123 SER B N 1
ATOM 1819 C CA . SER B 1 123 ? 35.272 0.842 28.185 1.00 17.72 123 SER B CA 1
ATOM 1820 C C . SER B 1 123 ? 36.291 1.520 29.072 1.00 20.14 123 SER B C 1
ATOM 1821 O O . SER B 1 123 ? 36.205 2.727 29.304 1.00 15.83 123 SER B O 1
ATOM 1824 N N . ALA B 1 124 ? 37.268 0.758 29.552 1.00 20.18 124 ALA B N 1
ATOM 1825 C CA . ALA B 1 124 ? 38.260 1.347 30.449 1.00 22.80 124 ALA B CA 1
ATOM 1826 C C . ALA B 1 124 ? 39.085 2.433 29.798 1.00 18.83 124 ALA B C 1
ATOM 1827 O O . ALA B 1 124 ? 39.343 3.427 30.434 1.00 18.19 124 ALA B O 1
ATOM 1829 N N . SER B 1 125 ? 39.443 2.298 28.540 1.00 18.70 125 SER B N 1
ATOM 1830 C CA . SER B 1 125 ? 40.248 3.366 27.945 1.00 19.44 125 SER B CA 1
ATOM 1831 C C . SER B 1 125 ? 39.403 4.582 27.687 1.00 18.26 125 SER B C 1
ATOM 1832 O O . SER B 1 125 ? 39.927 5.707 27.725 1.00 19.69 125 SER B O 1
ATOM 1835 N N . ALA B 1 126 ? 38.107 4.411 27.396 1.00 16.41 126 ALA B N 1
ATOM 1836 C CA . ALA B 1 126 ? 37.275 5.598 27.204 1.00 13.46 126 ALA B CA 1
ATOM 1837 C C . ALA B 1 126 ? 37.201 6.394 28.515 1.00 12.83 126 ALA B C 1
ATOM 1838 O O . ALA B 1 126 ? 37.097 7.614 28.466 1.00 17.42 126 ALA B O 1
ATOM 1840 N N . VAL B 1 127 ? 37.189 5.713 29.662 1.00 14.36 127 VAL B N 1
ATOM 1841 C CA . VAL B 1 127 ? 37.162 6.399 30.977 1.00 14.53 127 VAL B CA 1
ATOM 1842 C C . VAL B 1 127 ? 38.496 7.212 31.103 1.00 14.06 127 VAL B C 1
ATOM 1843 O O . VAL B 1 127 ? 38.476 8.400 31.441 1.00 17.68 127 VAL B O 1
ATOM 1847 N N . ILE B 1 128 ? 39.632 6.581 30.759 1.00 17.12 128 ILE B N 1
ATOM 1848 C CA . ILE B 1 128 ? 40.957 7.236 30.785 1.00 15.67 128 ILE B CA 1
ATOM 1849 C C . ILE B 1 128 ? 40.937 8.474 29.909 1.00 20.70 128 ILE B C 1
ATOM 1850 O O . ILE B 1 128 ? 41.382 9.544 30.338 1.00 19.23 128 ILE B O 1
ATOM 1855 N N . ILE B 1 129 ? 40.408 8.340 28.691 1.00 17.74 129 ILE B N 1
ATOM 1856 C CA . ILE B 1 129 ? 40.368 9.469 27.775 1.00 17.70 129 ILE B CA 1
ATOM 1857 C C . ILE B 1 129 ? 39.509 10.595 28.378 1.00 19.81 129 ILE B C 1
ATOM 1858 O O . ILE B 1 129 ? 39.894 11.780 28.348 1.00 19.52 129 ILE B O 1
ATOM 1863 N N . LEU B 1 130 ? 38.347 10.236 28.916 1.00 17.21 130 LEU B N 1
ATOM 1864 C CA . LEU B 1 130 ? 37.464 11.237 29.475 1.00 15.28 130 LEU B CA 1
ATOM 1865 C C . LEU B 1 130 ? 38.090 11.934 30.688 1.00 19.11 130 LEU B C 1
ATOM 1866 O O . LEU B 1 130 ? 37.966 13.138 30.793 1.00 20.03 130 LEU B O 1
ATOM 1871 N N . GLU B 1 131 ? 38.781 11.182 31.550 1.00 17.96 131 GLU B N 1
ATOM 1872 C CA . GLU B 1 131 ? 39.432 11.828 32.728 1.00 16.93 131 GLU B CA 1
ATOM 1873 C C . GLU B 1 131 ? 40.522 12.796 32.237 1.00 18.58 131 GLU B C 1
ATOM 1874 O O . GLU B 1 131 ? 40.694 13.879 32.837 1.00 20.37 131 GLU B O 1
ATOM 1880 N N . SER B 1 132 ? 41.249 12.427 31.180 1.00 17.62 132 SER B N 1
ATOM 1881 C CA . SER B 1 132 ? 42.304 13.280 30.643 1.00 17.32 132 SER B CA 1
ATOM 1882 C C . SER B 1 132 ? 41.681 14.576 30.106 1.00 21.35 132 SER B C 1
ATOM 1883 O O . SER B 1 132 ? 42.177 15.709 30.334 1.00 22.07 132 SER B O 1
ATOM 1886 N N . TYR B 1 133 ? 40.568 14.431 29.390 1.00 15.91 133 TYR B N 1
ATOM 1887 C CA . TYR B 1 133 ? 39.877 15.583 28.843 1.00 17.51 133 TYR B CA 1
ATOM 1888 C C . TYR B 1 133 ? 39.394 16.480 29.970 1.00 18.15 133 TYR B C 1
ATOM 1889 O O . TYR B 1 133 ? 39.540 17.703 29.883 1.00 20.78 133 TYR B O 1
ATOM 1906 N N . GLU B 1 135 ? 40.668 16.780 32.887 1.00 18.56 135 GLU B N 1
ATOM 1907 C CA . GLU B 1 135 ? 41.796 17.403 33.572 1.00 20.15 135 GLU B CA 1
ATOM 1908 C C . GLU B 1 135 ? 42.465 18.547 32.797 1.00 28.88 135 GLU B C 1
ATOM 1909 O O . GLU B 1 135 ? 42.853 19.587 33.384 1.00 23.80 135 GLU B O 1
ATOM 1915 N N . GLN B 1 136 ? 42.597 18.363 31.485 1.00 20.94 136 GLN B N 1
ATOM 1916 C CA . GLN B 1 136 ? 43.272 19.340 30.605 1.00 16.97 136 GLN B CA 1
ATOM 1917 C C . GLN B 1 136 ? 42.359 20.395 29.993 1.00 24.90 136 GLN B C 1
ATOM 1918 O O . GLN B 1 136 ? 42.793 21.503 29.626 1.00 23.20 136 GLN B O 1
ATOM 1924 N N . GLY B 1 137 ? 41.102 20.039 29.831 1.00 18.33 137 GLY B N 1
ATOM 1925 C CA . GLY B 1 137 ? 40.180 20.919 29.141 1.00 16.54 137 GLY B CA 1
ATOM 1926 C C . GLY B 1 137 ? 40.075 20.599 27.638 1.00 20.87 137 GLY B C 1
ATOM 1927 O O . GLY B 1 137 ? 39.348 21.280 26.904 1.00 20.88 137 GLY B O 1
ATOM 1928 N N . TYR B 1 138 ? 40.845 19.600 27.192 1.00 18.54 138 TYR B N 1
ATOM 1929 C CA . TYR B 1 138 ? 40.830 19.179 25.787 1.00 20.83 138 TYR B CA 1
ATOM 1930 C C . TYR B 1 138 ? 41.471 17.801 25.682 1.00 21.26 138 TYR B C 1
ATOM 1931 O O . TYR B 1 138 ? 42.026 17.320 26.689 1.00 20.28 138 TYR B O 1
#

Secondary structure (DSSP, 8-state):
--B--EE--SSEEEEEEEETTTTEEEEEEEEEEETTEE-HHHHHHHHHHH--S-EEEEEEE----B-HHHHHHHHHHHHHHHHH---EEEEEEE--PPP--------HHHHTTHHHHHHHHH-----/--B--EE--SSEEEEEEEETTTTEEEEEEEEEEETTEE-HHHHHHHHHHH--S-EEEEE-B---PBPTTHHHHHHHHHHHHHHH---EEEEE---S-------HHHHHHHHH-----

Organism: Escherichia coli (strain K12) (NCBI:txid83333)